Protein AF-A0A7Y1VIG3-F1 (afdb_monomer)

Solvent-accessible surface area (backbone atoms only — not comparable to full-atom values): 10960 Å² total; per-residue (Å²): 144,78,90,82,82,80,81,83,79,80,65,79,77,76,72,56,65,71,63,51,54,57,49,51,56,50,50,55,52,50,51,53,50,50,54,49,59,70,43,40,65,60,49,51,49,51,46,52,69,50,49,47,58,52,48,51,51,57,58,54,56,28,37,32,70,46,99,86,70,50,77,38,87,82,58,75,49,62,63,66,61,58,51,56,70,35,69,68,49,42,50,51,52,50,51,52,52,50,50,52,49,53,32,50,53,52,26,47,68,55,29,50,61,51,51,52,54,44,69,75,43,56,73,70,58,28,53,54,54,52,47,63,58,45,52,69,71,80,47,61,66,68,59,54,52,50,52,50,51,49,38,37,23,73,88,12,67,54,15,52,50,31,39,76,71,71,74,40,83,53,76,42,55,95,39,74,64,42,52,40,53,53,49,32,72,67,45,36,79,78,94

Structure (mmCIF, N/CA/C/O backbone):
data_AF-A0A7Y1VIG3-F1
#
_entry.id   AF-A0A7Y1VIG3-F1
#
loop_
_atom_site.group_PDB
_atom_site.id
_atom_site.type_symbol
_atom_site.label_atom_id
_atom_site.label_alt_id
_atom_site.label_comp_id
_atom_site.label_asym_id
_atom_site.label_entity_id
_atom_site.label_seq_id
_atom_site.pdbx_PDB_ins_code
_atom_site.Cartn_x
_atom_site.Cartn_y
_atom_site.Cartn_z
_atom_site.occupancy
_atom_site.B_iso_or_equiv
_atom_site.auth_seq_id
_atom_site.auth_comp_id
_atom_site.auth_asym_id
_atom_site.auth_atom_id
_atom_site.pdbx_PDB_model_num
ATOM 1 N N . MET A 1 1 ? -43.760 -91.132 -9.142 1.00 52.69 1 MET A N 1
ATOM 2 C CA . MET A 1 1 ? -42.660 -91.105 -10.126 1.00 52.69 1 MET A CA 1
ATOM 3 C C . MET A 1 1 ? -43.084 -90.189 -11.266 1.00 52.69 1 MET A C 1
ATOM 5 O O . MET A 1 1 ? -43.633 -90.667 -12.240 1.00 52.69 1 MET A O 1
ATOM 9 N N . THR A 1 2 ? -42.903 -88.879 -11.095 1.00 43.34 2 THR A N 1
ATOM 10 C CA . THR A 1 2 ? -42.923 -87.887 -12.185 1.00 43.34 2 THR A CA 1
ATOM 11 C C . THR A 1 2 ? -42.410 -86.571 -11.609 1.00 43.34 2 THR A C 1
ATOM 13 O O . THR A 1 2 ? -43.123 -85.831 -10.944 1.00 43.34 2 THR A O 1
ATOM 16 N N . SER A 1 3 ? -41.110 -86.360 -11.797 1.00 46.22 3 SER A N 1
ATOM 17 C CA . SER A 1 3 ? -40.473 -85.042 -11.800 1.00 46.22 3 SER A CA 1
ATOM 18 C C . SER A 1 3 ? -41.122 -84.198 -12.896 1.00 46.22 3 SER A C 1
ATOM 20 O O . SER A 1 3 ? -41.298 -84.746 -13.980 1.00 46.22 3 SER A O 1
ATOM 22 N N . THR A 1 4 ? -41.462 -82.925 -12.655 1.00 53.69 4 THR A N 1
ATOM 23 C CA . THR A 1 4 ? -41.535 -81.879 -13.700 1.00 53.69 4 THR A CA 1
ATOM 24 C C . THR A 1 4 ? -41.571 -80.476 -13.063 1.00 53.69 4 THR A C 1
ATOM 26 O O . THR A 1 4 ? -42.602 -80.027 -12.578 1.00 53.69 4 THR A O 1
ATOM 29 N N . ILE A 1 5 ? -40.389 -79.848 -13.080 1.00 54.06 5 ILE A N 1
ATOM 30 C CA . ILE A 1 5 ? -40.062 -78.442 -13.404 1.00 54.06 5 ILE A CA 1
ATOM 31 C C . ILE A 1 5 ? -40.603 -77.320 -12.489 1.00 54.06 5 ILE A C 1
ATOM 33 O O . ILE A 1 5 ? -41.747 -76.886 -12.578 1.00 54.06 5 ILE A O 1
ATOM 37 N N . ALA A 1 6 ? -39.690 -76.801 -11.657 1.00 53.25 6 ALA A N 1
ATOM 38 C CA . ALA A 1 6 ? -39.748 -75.479 -11.029 1.00 53.25 6 ALA A CA 1
ATOM 39 C C . ALA A 1 6 ? -39.571 -74.368 -12.092 1.00 53.25 6 ALA A C 1
ATOM 41 O O . ALA A 1 6 ? -38.909 -74.618 -13.100 1.00 53.25 6 ALA A O 1
ATOM 42 N N . PRO A 1 7 ? -40.143 -73.166 -11.895 1.00 50.59 7 PRO A N 1
ATOM 43 C CA . PRO A 1 7 ? -40.078 -72.092 -12.880 1.00 50.59 7 PRO A CA 1
ATOM 44 C C . PRO A 1 7 ? -38.635 -71.591 -13.016 1.00 50.59 7 PRO A C 1
ATOM 46 O O . PRO A 1 7 ? -37.947 -71.421 -12.010 1.00 50.59 7 PRO A O 1
ATOM 49 N N . GLU A 1 8 ? -38.182 -71.374 -14.252 1.00 53.06 8 GLU A N 1
ATOM 50 C CA . GLU A 1 8 ? -36.918 -70.694 -14.536 1.00 53.06 8 GLU A CA 1
ATOM 51 C C . GLU A 1 8 ? -36.944 -69.310 -13.884 1.00 53.06 8 GLU A C 1
ATOM 53 O O . GLU A 1 8 ? -37.688 -68.411 -14.281 1.00 53.06 8 GLU A O 1
ATOM 58 N N . ASP A 1 9 ? -36.139 -69.172 -12.836 1.00 46.50 9 ASP A N 1
ATOM 59 C CA . ASP A 1 9 ? -35.735 -67.902 -12.264 1.00 46.50 9 ASP A CA 1
ATOM 60 C C . ASP A 1 9 ? -34.902 -67.168 -13.321 1.00 46.50 9 ASP A C 1
ATOM 62 O O . ASP A 1 9 ? -33.684 -67.321 -13.413 1.00 46.50 9 ASP A O 1
ATOM 66 N N . HIS A 1 10 ? -35.581 -66.389 -14.163 1.00 51.97 10 HIS A N 1
ATOM 67 C CA . HIS A 1 10 ? -34.962 -65.316 -14.932 1.00 51.97 10 HIS A CA 1
ATOM 68 C C . HIS A 1 10 ? -34.563 -64.186 -13.975 1.00 51.97 10 HIS A C 1
ATOM 70 O O . HIS A 1 10 ? -35.085 -63.070 -14.029 1.00 51.97 10 HIS A O 1
ATOM 76 N N . SER A 1 11 ? -33.616 -64.488 -13.092 1.00 52.25 11 SER A N 1
ATOM 77 C CA . SER A 1 11 ? -32.789 -63.489 -12.443 1.00 52.25 11 SER A CA 1
ATOM 78 C C . SER A 1 11 ? -32.071 -62.725 -13.559 1.00 52.25 11 SER A C 1
ATOM 80 O O . SER A 1 11 ? -31.445 -63.362 -14.411 1.00 52.25 11 SER A O 1
ATOM 82 N N . PRO A 1 12 ? -32.204 -61.389 -13.638 1.00 50.25 12 PRO A N 1
ATOM 83 C CA . PRO A 1 12 ? -31.545 -60.608 -14.671 1.00 50.25 12 PRO A CA 1
ATOM 84 C C . PRO A 1 12 ? -30.042 -60.831 -14.526 1.00 50.25 12 PRO A C 1
ATOM 86 O O . PRO A 1 12 ? -29.453 -60.445 -13.522 1.00 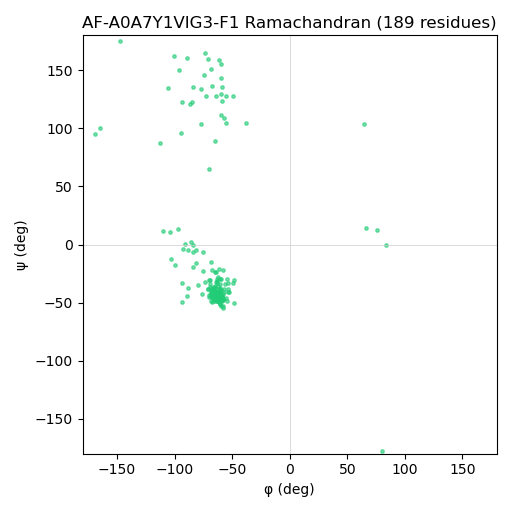50.25 12 PRO A O 1
ATOM 89 N N . GLU A 1 13 ? -29.474 -61.518 -15.515 1.00 56.19 13 GLU A N 1
ATOM 90 C CA . GLU A 1 13 ? -28.056 -61.797 -15.697 1.00 56.19 13 GLU A CA 1
ATOM 91 C C . GLU A 1 13 ? -27.241 -60.564 -15.281 1.00 56.19 13 GLU A C 1
ATOM 93 O O . GLU A 1 13 ? -27.266 -59.532 -15.960 1.00 56.19 13 GLU A O 1
ATOM 98 N N . GLU A 1 14 ? -26.603 -60.639 -14.106 1.00 57.97 14 GLU A N 1
ATOM 99 C CA . GLU A 1 14 ? -25.703 -59.608 -13.598 1.00 57.97 14 GLU A CA 1
ATOM 100 C C . GLU A 1 14 ? -24.633 -59.389 -14.664 1.00 57.97 14 GLU A C 1
ATOM 102 O O . GLU A 1 14 ? -23.752 -60.227 -14.871 1.00 57.97 14 GLU A O 1
ATOM 107 N N . ALA A 1 15 ? -24.755 -58.276 -15.392 1.00 59.25 15 ALA A N 1
ATOM 108 C CA . ALA A 1 15 ? -23.792 -57.888 -16.404 1.00 59.25 15 ALA A CA 1
ATOM 109 C C . ALA A 1 15 ? -22.390 -57.973 -15.782 1.00 59.25 15 ALA A C 1
ATOM 111 O O . ALA A 1 15 ? -22.183 -57.415 -14.701 1.00 59.25 15 ALA A O 1
ATOM 112 N N . PRO A 1 16 ? -21.434 -58.673 -16.418 1.00 62.09 16 PRO A N 1
ATOM 113 C CA . PRO A 1 16 ? -20.165 -58.996 -15.785 1.00 62.09 16 PRO A CA 1
ATOM 114 C C . PRO A 1 16 ? -19.503 -57.709 -15.291 1.00 62.09 16 PRO A C 1
ATOM 116 O O . PRO A 1 16 ? -19.347 -56.769 -16.068 1.00 62.09 16 PRO A O 1
ATOM 119 N N . ALA A 1 17 ? -19.112 -57.668 -14.014 1.00 62.69 17 ALA A N 1
ATOM 120 C CA . ALA A 1 17 ? -18.542 -56.490 -13.346 1.00 62.69 17 ALA A CA 1
ATOM 121 C C . ALA A 1 17 ? -17.409 -55.816 -14.155 1.00 62.69 17 ALA A C 1
ATOM 123 O O . ALA A 1 17 ? -17.278 -54.598 -14.166 1.00 62.69 17 ALA A O 1
ATOM 124 N N . VAL A 1 18 ? -16.666 -56.597 -14.946 1.00 62.25 18 VAL A N 1
ATOM 125 C CA . VAL A 1 18 ? -15.622 -56.130 -15.877 1.00 62.25 18 VAL A CA 1
ATOM 126 C C . VAL A 1 18 ? -16.168 -55.207 -16.985 1.00 62.25 18 VAL A C 1
ATOM 128 O O . VAL A 1 18 ? -15.508 -54.256 -17.405 1.00 62.25 18 VAL A O 1
ATOM 131 N N . ALA A 1 19 ? -17.386 -55.457 -17.473 1.00 65.94 19 ALA A N 1
ATOM 132 C CA . ALA A 1 19 ? -18.063 -54.603 -18.447 1.00 65.94 19 ALA A CA 1
ATOM 133 C C . ALA A 1 19 ? -18.571 -53.298 -17.810 1.00 65.94 19 ALA A C 1
ATOM 135 O O . ALA A 1 19 ? -18.558 -52.257 -18.472 1.00 65.94 19 ALA A O 1
ATOM 136 N N . GLN A 1 20 ? -18.966 -53.338 -16.531 1.00 66.25 20 GLN A N 1
ATOM 137 C CA . GLN A 1 20 ? -19.357 -52.151 -15.763 1.00 66.25 20 GLN A CA 1
ATOM 138 C C . GLN A 1 20 ? -18.139 -51.263 -15.454 1.00 66.25 20 GLN A C 1
ATOM 140 O O . GLN A 1 20 ? -18.182 -50.068 -15.750 1.00 66.25 20 GLN A O 1
ATOM 145 N N . GLU A 1 21 ? -17.013 -51.843 -15.024 1.00 70.12 21 GLU A N 1
ATOM 146 C CA . GLU A 1 21 ? -15.748 -51.124 -14.780 1.00 70.12 21 GLU A CA 1
ATOM 147 C C . GLU A 1 21 ? -15.248 -50.365 -16.026 1.00 70.12 21 GLU A C 1
ATOM 149 O O . GLU A 1 21 ? -14.810 -49.213 -15.947 1.00 70.12 21 GLU A O 1
ATOM 154 N N . GLY A 1 22 ? -15.355 -50.974 -17.213 1.00 72.88 22 GLY A N 1
ATOM 155 C CA . GLY A 1 22 ? -14.964 -50.333 -18.474 1.00 72.88 22 GLY A CA 1
ATOM 156 C C . GLY A 1 22 ? -15.874 -49.172 -18.901 1.00 72.88 22 GLY A C 1
ATOM 157 O O . GLY A 1 22 ? -15.414 -48.221 -19.546 1.00 72.88 22 GLY A O 1
ATOM 158 N N . LEU A 1 23 ? -17.161 -49.230 -18.550 1.00 74.06 23 LEU A N 1
ATOM 159 C CA . LEU A 1 23 ? -18.144 -48.175 -18.823 1.00 74.06 23 LEU A CA 1
ATOM 160 C C . LEU A 1 23 ? -17.974 -46.992 -17.864 1.00 74.06 23 LEU A C 1
ATOM 162 O O . LEU A 1 23 ? -17.966 -45.843 -18.314 1.00 74.06 23 LEU A O 1
ATOM 166 N N . GLU A 1 24 ? -17.750 -47.266 -16.579 1.00 76.50 24 GLU A N 1
ATOM 167 C CA . GLU A 1 24 ? -17.470 -46.255 -15.554 1.00 76.50 24 GLU A CA 1
ATOM 168 C C . GLU A 1 24 ? -16.169 -45.495 -15.844 1.00 76.50 24 GLU A C 1
ATOM 170 O O . GLU A 1 24 ? -16.145 -44.260 -15.818 1.00 76.50 24 GLU A O 1
ATOM 175 N N . ALA A 1 25 ? -15.107 -46.203 -16.247 1.00 75.06 25 ALA A N 1
ATOM 176 C CA . ALA A 1 25 ? -13.846 -45.579 -16.649 1.00 75.06 25 ALA A CA 1
ATOM 177 C C . ALA A 1 25 ? -14.016 -44.634 -17.857 1.00 75.06 25 ALA A C 1
ATOM 179 O O . ALA A 1 25 ? -13.424 -43.551 -17.908 1.00 75.06 25 ALA A O 1
ATOM 180 N N . ARG A 1 26 ? -14.856 -45.002 -18.834 1.00 72.56 26 ARG A N 1
ATOM 181 C CA . ARG A 1 26 ? -15.164 -44.159 -20.003 1.00 72.56 26 ARG A CA 1
ATOM 182 C C . ARG A 1 26 ? -16.028 -42.952 -19.646 1.00 72.56 26 ARG A C 1
ATOM 184 O O . ARG A 1 26 ? -15.779 -41.865 -20.175 1.00 72.56 26 ARG A O 1
ATOM 191 N N . ALA A 1 27 ? -16.995 -43.122 -18.748 1.00 73.31 27 ALA A N 1
ATOM 192 C CA . ALA A 1 27 ? -17.835 -42.037 -18.249 1.00 73.31 27 ALA A CA 1
ATOM 193 C C . ALA A 1 27 ? -17.002 -40.985 -17.495 1.00 73.31 27 ALA A C 1
ATOM 195 O O . ALA A 1 27 ? -17.112 -39.796 -17.801 1.00 73.31 27 ALA A O 1
ATOM 196 N N . ALA A 1 28 ? -16.077 -41.413 -16.629 1.00 74.69 28 ALA A N 1
ATOM 197 C CA . ALA A 1 28 ? -15.171 -40.519 -15.902 1.00 74.69 28 ALA A CA 1
ATOM 198 C C . ALA A 1 28 ? -14.253 -39.706 -16.842 1.00 74.69 28 ALA A C 1
ATOM 200 O O . ALA A 1 28 ? -14.038 -38.503 -16.652 1.00 74.69 28 ALA A O 1
ATOM 201 N N . VAL A 1 29 ? -13.734 -40.330 -17.908 1.00 74.94 29 VAL A N 1
ATOM 202 C CA . VAL A 1 29 ? -12.917 -39.639 -18.925 1.00 74.94 29 VAL A CA 1
ATOM 203 C C . VAL A 1 29 ? -13.752 -38.644 -19.739 1.00 74.94 29 VAL A C 1
ATOM 205 O O . VAL A 1 29 ? -13.281 -37.536 -20.026 1.00 74.94 29 VAL A O 1
ATOM 208 N N . ALA A 1 30 ? -14.985 -39.006 -20.101 1.00 75.62 30 ALA A N 1
ATOM 209 C CA . ALA A 1 30 ? -15.901 -38.137 -20.836 1.00 75.62 30 ALA A CA 1
ATOM 210 C C . ALA A 1 30 ? -16.334 -36.920 -20.002 1.00 75.62 30 ALA A C 1
ATOM 212 O O . ALA A 1 30 ? -16.351 -35.798 -20.513 1.00 75.62 30 ALA A O 1
ATOM 213 N N . GLU A 1 31 ? -16.607 -37.116 -18.713 1.00 78.69 31 GLU A N 1
ATOM 214 C CA . GLU A 1 31 ? -16.966 -36.052 -17.775 1.00 78.69 31 GLU A CA 1
ATOM 215 C C . GLU A 1 31 ? -15.810 -35.064 -17.568 1.00 78.69 31 GLU A C 1
ATOM 217 O O . GLU A 1 31 ? -15.998 -33.850 -17.695 1.00 78.69 31 GLU A O 1
ATOM 222 N N . ARG A 1 32 ? -14.581 -35.567 -17.394 1.00 77.38 32 ARG A N 1
ATOM 223 C CA . ARG A 1 32 ? -13.369 -34.735 -17.311 1.00 77.38 32 ARG A CA 1
ATOM 224 C C . ARG A 1 32 ? -13.125 -33.928 -18.590 1.00 77.38 32 ARG A C 1
ATOM 226 O O . ARG A 1 32 ? -12.780 -32.747 -18.518 1.00 77.38 32 ARG A O 1
ATOM 233 N N . ARG A 1 33 ? -13.327 -34.535 -19.766 1.00 81.25 33 ARG A N 1
ATOM 234 C CA . ARG A 1 33 ? -13.235 -33.839 -21.064 1.00 81.25 33 ARG A CA 1
ATOM 235 C C . ARG A 1 33 ? -14.305 -32.766 -21.209 1.00 81.25 33 ARG A C 1
ATOM 237 O O . ARG A 1 33 ? -13.996 -31.677 -21.681 1.00 81.25 33 ARG A O 1
ATOM 244 N N . ARG A 1 34 ? -15.540 -33.051 -20.800 1.00 81.12 34 ARG A N 1
ATOM 245 C CA . ARG A 1 34 ? -16.657 -32.103 -20.856 1.00 81.12 34 ARG A CA 1
ATOM 246 C C . ARG A 1 34 ? -16.412 -30.907 -19.936 1.00 81.12 34 ARG A C 1
ATOM 248 O O . ARG A 1 34 ? -16.569 -29.780 -20.393 1.00 81.12 34 ARG A O 1
ATOM 255 N N . GLY A 1 35 ? -15.942 -31.133 -18.707 1.00 81.62 35 GLY A N 1
ATOM 256 C CA . GLY A 1 35 ? -15.528 -30.062 -17.792 1.00 81.62 35 GLY A CA 1
ATOM 257 C C . GLY A 1 35 ? -14.400 -29.196 -18.363 1.00 81.62 35 GLY A C 1
ATOM 258 O O . GLY A 1 35 ? -14.483 -27.969 -18.329 1.00 81.62 35 GLY A O 1
ATOM 259 N N . PHE A 1 36 ? -13.386 -29.817 -18.973 1.00 87.19 36 PHE A N 1
ATOM 260 C CA . PHE A 1 36 ? -12.303 -29.088 -19.640 1.00 87.19 36 PHE A CA 1
ATOM 261 C C . PHE A 1 36 ? -12.793 -28.274 -20.848 1.00 87.19 36 PHE A C 1
ATOM 263 O O . PHE A 1 36 ? -12.429 -27.112 -20.983 1.00 87.19 36 PHE A O 1
ATOM 270 N N . LEU A 1 37 ? -13.649 -28.847 -21.701 1.00 90.12 37 LEU A N 1
ATOM 271 C CA . LEU A 1 37 ? -14.215 -28.169 -22.875 1.00 90.12 37 LEU A CA 1
ATOM 272 C C . LEU A 1 37 ? -15.140 -27.003 -22.490 1.00 90.12 37 LEU A C 1
ATOM 274 O O . LEU A 1 37 ? -15.107 -25.966 -23.145 1.00 90.12 37 LEU A O 1
ATOM 278 N N . LEU A 1 38 ? -15.918 -27.143 -21.410 1.00 91.62 38 LEU A N 1
ATOM 279 C CA . LEU A 1 38 ? -16.747 -26.070 -20.844 1.00 91.62 38 LEU A CA 1
ATOM 280 C C . LEU A 1 38 ? -15.895 -24.922 -20.278 1.00 91.62 38 LEU A C 1
ATOM 282 O O . LEU A 1 38 ? -16.264 -23.758 -20.418 1.00 91.62 38 LEU A O 1
ATOM 286 N N . GLY A 1 39 ? -14.748 -25.238 -19.670 1.00 91.12 39 GLY A N 1
ATOM 287 C CA . GLY A 1 39 ? -13.792 -24.247 -19.166 1.00 91.12 39 GLY A CA 1
ATOM 288 C C . GLY A 1 39 ? -12.859 -23.663 -20.232 1.00 91.12 39 GLY A C 1
ATOM 289 O O . GLY A 1 39 ? -12.244 -22.624 -19.997 1.00 91.12 39 GLY A O 1
ATOM 290 N N . LEU A 1 40 ? -12.758 -24.294 -21.405 1.00 93.56 40 LEU A N 1
ATOM 291 C CA . LEU A 1 40 ? -11.840 -23.917 -22.480 1.00 93.56 40 LEU A CA 1
ATOM 292 C C . LEU A 1 40 ? -11.978 -22.457 -22.942 1.00 93.56 40 LEU A C 1
ATOM 294 O O . LEU A 1 40 ? -10.943 -21.802 -23.030 1.00 93.56 40 LEU A O 1
ATOM 298 N N . PRO A 1 41 ? -13.176 -21.885 -23.188 1.00 92.81 41 PRO A N 1
ATOM 299 C CA . PRO A 1 41 ? -13.277 -20.477 -23.581 1.00 92.81 41 PRO A CA 1
ATOM 300 C C . PRO A 1 41 ? -12.771 -19.522 -22.491 1.00 92.81 41 PRO A C 1
ATOM 302 O O . PRO A 1 41 ? -12.084 -18.555 -22.805 1.00 92.81 41 PRO A O 1
ATOM 305 N N . ALA A 1 42 ? -13.040 -19.813 -21.214 1.00 92.31 42 ALA A N 1
ATOM 306 C CA . ALA A 1 42 ? -12.533 -19.015 -20.098 1.00 92.31 42 ALA A CA 1
ATOM 307 C C . ALA A 1 42 ? -11.009 -19.155 -19.943 1.00 92.31 42 ALA A C 1
ATOM 309 O O . ALA A 1 42 ? -10.320 -18.158 -19.744 1.00 92.31 42 ALA A O 1
ATOM 310 N N . MET A 1 43 ? -10.475 -20.371 -20.090 1.00 90.88 43 MET A N 1
ATOM 311 C CA . MET A 1 43 ? -9.034 -20.641 -20.083 1.00 90.88 43 MET A CA 1
ATOM 312 C C . MET A 1 43 ? -8.331 -19.9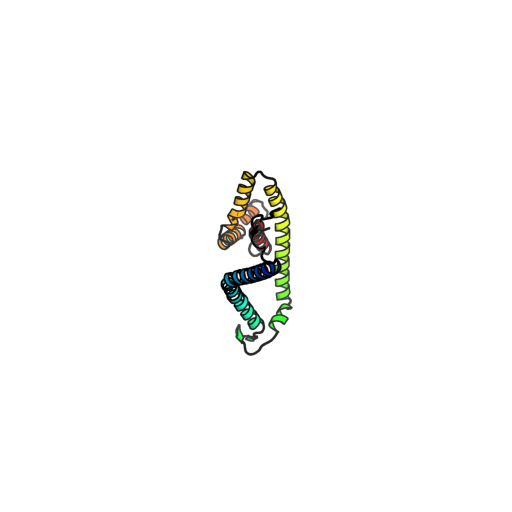04 -21.222 1.00 90.88 43 MET A C 1
ATOM 314 O O . MET A 1 43 ? -7.384 -19.173 -20.970 1.00 90.88 43 MET A O 1
ATOM 318 N N . VAL A 1 44 ? -8.823 -20.032 -22.458 1.00 94.31 44 VAL A N 1
ATOM 319 C CA . VAL A 1 44 ? -8.266 -19.329 -23.622 1.00 94.31 44 VAL A CA 1
ATOM 320 C C . VAL A 1 44 ? -8.324 -17.824 -23.405 1.00 94.31 44 VAL A C 1
ATOM 322 O O . VAL A 1 44 ? -7.328 -17.151 -23.635 1.00 94.31 44 VAL A O 1
ATOM 325 N N . TYR A 1 45 ? -9.444 -17.293 -22.914 1.00 94.25 45 TYR A N 1
ATOM 326 C CA . TYR A 1 45 ? -9.579 -15.868 -22.629 1.00 94.25 45 TYR A CA 1
ATOM 327 C C . TYR A 1 45 ? -8.563 -15.380 -21.585 1.00 94.25 45 TYR A C 1
ATOM 329 O O . TYR A 1 45 ? -7.840 -14.417 -21.841 1.00 94.25 45 TYR A O 1
ATOM 337 N N . LEU A 1 46 ? -8.470 -16.054 -20.432 1.00 92.38 46 LEU A N 1
ATOM 338 C CA . LEU A 1 46 ? -7.540 -15.687 -19.362 1.00 92.38 46 LEU A CA 1
ATOM 339 C C . LEU A 1 46 ? -6.090 -15.854 -19.806 1.00 92.38 46 LEU A C 1
ATOM 341 O O . LEU A 1 46 ? -5.281 -14.964 -19.577 1.00 92.38 46 LEU A O 1
ATOM 345 N N . THR A 1 47 ? -5.754 -16.955 -20.477 1.00 91.44 47 THR A N 1
ATOM 346 C CA . THR A 1 47 ? -4.408 -17.172 -21.003 1.00 91.44 47 THR A CA 1
ATOM 347 C C . THR A 1 47 ? -4.064 -16.110 -22.033 1.00 91.44 47 THR A C 1
ATOM 349 O O . THR A 1 47 ? -3.018 -15.492 -21.920 1.00 91.44 47 THR A O 1
ATOM 352 N N . LEU A 1 48 ? -4.924 -15.838 -23.009 1.00 94.75 48 LEU A N 1
ATOM 353 C CA . LEU A 1 48 ? -4.596 -14.903 -24.079 1.00 94.75 48 LEU A CA 1
ATOM 354 C C . LEU A 1 48 ? -4.495 -13.473 -23.536 1.00 94.75 48 LEU A C 1
ATOM 356 O O . LEU A 1 48 ? -3.478 -12.828 -23.758 1.00 94.75 48 LEU A O 1
ATOM 360 N N . LEU A 1 49 ? -5.464 -12.990 -22.753 1.00 94.69 49 LEU A N 1
ATOM 361 C CA . LEU A 1 49 ? -5.398 -11.623 -22.223 1.00 94.69 49 LEU A CA 1
ATOM 362 C C . LEU A 1 49 ? -4.412 -11.426 -21.074 1.00 94.69 49 LEU A C 1
ATOM 364 O O . LEU A 1 49 ? -3.989 -10.293 -20.866 1.00 94.69 49 LEU A O 1
ATOM 368 N N . PHE A 1 50 ? -4.036 -12.467 -20.335 1.00 93.75 50 PHE A N 1
ATOM 369 C CA . PHE A 1 50 ? -3.042 -12.340 -19.269 1.00 93.75 50 PHE A CA 1
ATOM 370 C C . PHE A 1 50 ? -1.634 -12.660 -19.774 1.00 93.75 50 PHE A C 1
ATOM 372 O O . PHE A 1 50 ? -0.717 -11.873 -19.587 1.00 93.75 50 PHE A O 1
ATOM 379 N N . VAL A 1 51 ? -1.432 -13.776 -20.473 1.00 93.62 51 VAL A N 1
ATOM 380 C CA . VAL A 1 51 ? -0.094 -14.183 -20.933 1.00 93.62 51 VAL A CA 1
ATOM 381 C C . VAL A 1 51 ? 0.423 -13.258 -22.027 1.00 93.62 51 VAL A C 1
ATOM 383 O O . VAL A 1 51 ? 1.608 -12.943 -22.012 1.00 93.62 51 VAL A O 1
ATOM 386 N N . LEU A 1 52 ? -0.427 -12.764 -22.934 1.00 92.94 52 LEU A N 1
ATOM 387 C CA . LEU A 1 52 ? 0.022 -11.875 -24.009 1.00 92.94 52 LEU A CA 1
ATOM 388 C C . LEU A 1 52 ? 0.684 -10.580 -23.495 1.00 92.94 52 LEU A C 1
ATOM 390 O O . LEU A 1 52 ? 1.819 -10.327 -23.899 1.00 92.94 52 LEU A O 1
ATOM 394 N N . PRO A 1 53 ? 0.078 -9.762 -22.607 1.00 94.31 53 PRO A N 1
ATOM 395 C CA . PRO A 1 53 ? 0.746 -8.564 -22.099 1.00 94.31 53 PRO A CA 1
ATOM 396 C C . PRO A 1 53 ? 1.991 -8.892 -21.272 1.00 94.31 53 PRO A C 1
ATOM 398 O O . PRO A 1 53 ? 2.983 -8.177 -21.384 1.00 94.31 53 PRO A O 1
ATOM 401 N N . PHE A 1 54 ? 1.997 -9.984 -20.499 1.00 93.94 54 PHE A N 1
ATOM 402 C CA . PHE A 1 54 ? 3.201 -10.416 -19.778 1.00 93.94 54 PHE A CA 1
ATOM 403 C C . PHE A 1 54 ? 4.328 -10.824 -20.731 1.00 93.94 54 PHE A C 1
ATOM 405 O O . PHE A 1 54 ? 5.483 -10.471 -20.502 1.00 93.94 54 PHE A O 1
ATOM 412 N N . PHE A 1 55 ? 3.999 -11.511 -21.825 1.00 93.06 55 PHE A N 1
ATOM 413 C CA . PHE A 1 55 ? 4.954 -11.862 -22.868 1.00 93.06 55 PHE A CA 1
ATOM 414 C C . PHE A 1 55 ? 5.500 -10.613 -23.567 1.00 93.06 55 PHE A C 1
ATOM 416 O O . PHE A 1 55 ? 6.710 -10.500 -23.749 1.00 93.06 55 PHE A O 1
ATOM 423 N N . ILE A 1 56 ? 4.636 -9.640 -23.883 1.00 91.31 56 ILE A N 1
ATOM 424 C CA . ILE A 1 56 ? 5.047 -8.343 -24.439 1.00 91.31 56 ILE A CA 1
ATOM 425 C C . ILE A 1 56 ? 6.012 -7.637 -23.480 1.00 91.31 56 ILE A C 1
ATOM 427 O O . ILE A 1 56 ? 7.080 -7.209 -23.908 1.00 91.31 56 ILE A O 1
ATOM 431 N N . VAL A 1 57 ? 5.694 -7.554 -22.185 1.00 91.81 57 VAL A N 1
ATOM 432 C CA . VAL A 1 57 ? 6.594 -6.961 -21.179 1.00 91.81 57 VAL A CA 1
ATOM 433 C C . VAL A 1 57 ? 7.917 -7.727 -21.100 1.00 91.81 57 VAL A C 1
ATOM 435 O O . VAL A 1 57 ? 8.972 -7.100 -21.039 1.00 91.81 57 VAL A O 1
ATOM 438 N N . GLY A 1 58 ? 7.879 -9.060 -21.162 1.00 90.94 58 GLY A N 1
ATOM 439 C CA . GLY A 1 58 ? 9.071 -9.909 -21.189 1.00 90.94 58 GLY A CA 1
ATOM 440 C C . GLY A 1 58 ? 9.976 -9.603 -22.381 1.00 90.94 58 GLY A C 1
ATOM 441 O O . GLY A 1 58 ? 11.167 -9.373 -22.197 1.00 90.94 58 GLY A O 1
ATOM 442 N N . VAL A 1 59 ? 9.406 -9.505 -23.584 1.00 89.62 59 VAL A N 1
ATOM 443 C CA . VAL A 1 59 ? 10.117 -9.093 -24.804 1.00 89.62 59 VAL A CA 1
ATOM 444 C C . VAL A 1 59 ? 10.705 -7.685 -24.655 1.00 89.62 59 VAL A C 1
ATOM 446 O O . VAL A 1 59 ? 11.888 -7.474 -24.914 1.00 89.62 59 VAL A O 1
ATOM 449 N N . TYR A 1 60 ? 9.909 -6.726 -24.182 1.00 88.25 60 TYR A N 1
ATOM 450 C CA . TYR A 1 60 ? 10.342 -5.337 -24.004 1.00 88.25 60 TYR A CA 1
ATOM 451 C C . TYR A 1 60 ? 11.395 -5.156 -22.904 1.00 88.25 60 TYR A C 1
ATOM 453 O O . TYR A 1 60 ? 12.139 -4.179 -22.941 1.00 88.25 60 TYR A O 1
ATOM 461 N N . SER A 1 61 ? 11.498 -6.081 -21.948 1.00 89.31 61 SER A N 1
ATOM 462 C CA . SER A 1 61 ? 12.517 -6.040 -20.892 1.00 89.31 61 SER A CA 1
ATOM 463 C C . SER A 1 61 ? 13.944 -6.125 -21.449 1.00 89.31 61 SER A C 1
ATOM 465 O O . SER A 1 61 ? 14.870 -5.569 -20.857 1.00 89.31 61 SER A O 1
ATOM 467 N N . PHE A 1 62 ? 14.109 -6.774 -22.604 1.00 88.12 62 PHE A N 1
ATOM 468 C CA . PHE A 1 62 ? 15.381 -6.880 -23.324 1.00 88.12 62 PHE A CA 1
ATOM 469 C C . PHE A 1 62 ? 15.578 -5.786 -24.385 1.00 88.12 62 PHE A C 1
ATOM 471 O O . PHE A 1 62 ? 16.626 -5.735 -25.028 1.00 88.12 62 PHE A O 1
ATOM 478 N N . ALA A 1 63 ? 14.575 -4.931 -24.605 1.00 85.31 63 ALA A N 1
ATOM 479 C CA . ALA A 1 63 ? 14.645 -3.875 -25.602 1.00 85.31 63 ALA A CA 1
ATOM 480 C C . ALA A 1 63 ? 15.545 -2.724 -25.133 1.00 85.31 63 ALA A C 1
ATOM 482 O O . ALA A 1 63 ? 15.574 -2.349 -23.957 1.00 85.31 63 ALA A O 1
ATOM 483 N N . THR A 1 64 ? 16.243 -2.105 -26.080 1.00 78.50 64 THR A N 1
ATOM 484 C CA . THR A 1 64 ? 17.129 -0.971 -25.824 1.00 78.50 64 THR A CA 1
ATOM 485 C C . THR A 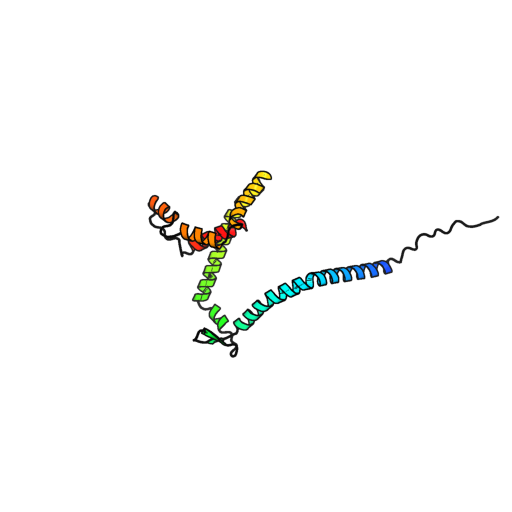1 64 ? 16.354 0.339 -25.801 1.00 78.50 64 THR A C 1
ATOM 487 O O . THR A 1 64 ? 15.533 0.631 -26.672 1.00 78.50 64 THR A O 1
ATOM 490 N N . ARG A 1 65 ? 16.646 1.187 -24.811 1.00 74.62 65 ARG A N 1
ATOM 491 C CA . ARG A 1 65 ? 16.159 2.573 -24.778 1.00 74.62 65 ARG A CA 1
ATOM 492 C C . ARG A 1 65 ? 17.200 3.502 -25.392 1.00 74.62 65 ARG A C 1
ATOM 494 O O . ARG A 1 65 ? 18.322 3.567 -24.895 1.00 74.62 65 ARG A O 1
ATOM 501 N N . SER A 1 66 ? 16.827 4.249 -26.431 1.00 68.62 66 SER A N 1
ATOM 502 C CA . SER A 1 66 ? 17.682 5.313 -26.969 1.00 68.62 66 SER A CA 1
ATOM 503 C C . SER A 1 66 ? 17.753 6.503 -26.004 1.00 68.62 66 SER A C 1
ATOM 505 O O . SER A 1 66 ? 16.854 6.717 -25.188 1.00 68.62 66 SER A O 1
ATOM 507 N N . ALA A 1 67 ? 18.787 7.337 -26.151 1.00 64.38 67 ALA A N 1
ATOM 508 C CA . ALA A 1 67 ? 18.950 8.582 -25.391 1.00 64.38 67 ALA A CA 1
ATOM 509 C C . ALA A 1 67 ? 17.773 9.573 -25.551 1.00 64.38 67 ALA A C 1
ATOM 511 O O . ALA A 1 67 ? 17.538 10.402 -24.681 1.00 64.38 67 ALA A O 1
ATOM 512 N N . THR A 1 68 ? 16.999 9.459 -26.635 1.00 65.94 68 THR A N 1
ATOM 513 C CA . THR A 1 68 ? 15.773 10.230 -26.911 1.00 65.94 68 THR A CA 1
ATOM 514 C C . THR A 1 68 ? 14.504 9.631 -26.290 1.00 65.94 68 THR A C 1
ATOM 516 O O . THR A 1 68 ? 13.414 10.156 -26.496 1.00 65.94 68 THR A O 1
ATOM 519 N N . GLY A 1 69 ? 14.612 8.529 -25.541 1.00 66.00 69 GLY A N 1
ATOM 520 C CA . GLY A 1 69 ? 13.484 7.868 -24.877 1.00 66.00 69 GLY A CA 1
ATOM 521 C C . GLY A 1 69 ? 12.692 6.899 -25.761 1.00 66.00 69 GLY A C 1
ATOM 522 O O . GLY A 1 69 ? 11.755 6.271 -25.268 1.00 66.00 69 GLY A O 1
ATOM 523 N N . SER A 1 70 ? 13.074 6.731 -27.034 1.00 70.69 70 SER A N 1
ATOM 524 C CA . SER A 1 70 ? 12.449 5.755 -27.936 1.00 70.69 70 SER A CA 1
ATOM 525 C C . SER A 1 70 ? 12.940 4.336 -27.633 1.00 70.69 70 SER A C 1
ATOM 527 O O . SER A 1 70 ? 14.141 4.114 -27.465 1.00 70.69 70 SER A O 1
ATOM 529 N N . THR A 1 71 ? 12.020 3.374 -27.558 1.00 73.69 71 THR A N 1
ATOM 530 C CA . THR A 1 71 ? 12.353 1.952 -27.399 1.00 73.69 71 THR A CA 1
ATOM 531 C C . THR A 1 71 ? 12.639 1.343 -28.769 1.00 73.69 71 THR A C 1
ATOM 533 O O . THR A 1 71 ? 11.781 1.393 -29.651 1.00 73.69 71 THR A O 1
ATOM 536 N N . ARG A 1 72 ? 13.829 0.767 -28.955 1.00 76.38 72 ARG A N 1
ATOM 537 C CA . ARG A 1 72 ? 14.220 0.040 -30.170 1.00 76.38 72 ARG A CA 1
ATOM 538 C C . ARG A 1 72 ? 14.227 -1.462 -29.884 1.00 76.38 72 ARG A C 1
ATOM 540 O O . ARG A 1 72 ? 14.752 -1.896 -28.865 1.00 76.38 72 ARG A O 1
ATOM 547 N N . LEU A 1 73 ? 13.647 -2.249 -30.793 1.00 76.69 73 LEU A N 1
ATOM 548 C CA . LEU A 1 73 ? 13.618 -3.719 -30.719 1.00 76.69 73 LEU A CA 1
ATOM 549 C C . LEU A 1 73 ? 14.725 -4.391 -31.564 1.00 76.69 73 LEU A C 1
ATOM 551 O O . LEU A 1 73 ? 14.647 -5.588 -31.826 1.00 76.69 73 LEU A O 1
ATOM 555 N N . SER A 1 74 ? 15.729 -3.639 -32.034 1.00 70.38 74 SER A N 1
ATOM 556 C CA . SER A 1 74 ? 16.820 -4.188 -32.858 1.00 70.38 74 SER A CA 1
ATOM 557 C C . SER A 1 74 ? 17.995 -4.708 -32.030 1.00 70.38 74 SER A C 1
ATOM 559 O O . SER A 1 74 ? 18.559 -5.743 -32.370 1.00 70.38 74 SER A O 1
ATOM 561 N N . ASP A 1 75 ? 18.332 -4.031 -30.929 1.00 78.62 75 ASP A N 1
ATOM 562 C CA . ASP A 1 75 ? 19.565 -4.285 -30.180 1.00 78.62 75 ASP A CA 1
ATOM 563 C C . ASP A 1 75 ? 19.197 -4.867 -28.810 1.00 78.62 75 ASP A C 1
ATOM 565 O O . ASP A 1 75 ? 18.979 -4.132 -27.847 1.00 78.62 75 ASP A O 1
ATOM 569 N N . TRP A 1 76 ? 19.043 -6.189 -28.741 1.00 82.75 76 TRP A N 1
ATOM 570 C CA . TRP A 1 76 ? 18.638 -6.898 -27.524 1.00 82.75 76 TRP A CA 1
ATOM 571 C C . TRP A 1 76 ? 19.783 -6.911 -26.512 1.00 82.75 76 TRP A C 1
ATOM 573 O O . TRP A 1 76 ? 20.897 -7.319 -26.848 1.00 82.75 76 TRP A O 1
ATOM 583 N N . ASN A 1 77 ? 19.529 -6.483 -25.275 1.00 86.25 77 ASN A N 1
ATOM 584 C CA . ASN A 1 77 ? 20.550 -6.476 -24.229 1.00 86.25 77 ASN A CA 1
ATOM 585 C C . ASN A 1 77 ? 19.984 -6.719 -22.822 1.00 86.25 77 ASN A C 1
ATOM 587 O O . ASN A 1 77 ? 18.775 -6.824 -22.623 1.00 86.25 77 ASN A O 1
ATOM 591 N N . ILE A 1 78 ? 20.887 -6.831 -21.843 1.00 86.94 78 ILE A N 1
ATOM 592 C CA . ILE A 1 78 ? 20.553 -7.050 -20.428 1.00 86.94 78 ILE A CA 1
ATOM 593 C C . ILE A 1 78 ? 20.836 -5.825 -19.547 1.00 86.94 78 ILE A C 1
ATOM 595 O O . ILE A 1 78 ? 20.775 -5.916 -18.320 1.00 86.94 78 ILE A O 1
ATOM 599 N N . ASP A 1 79 ? 21.113 -4.665 -20.142 1.00 86.50 7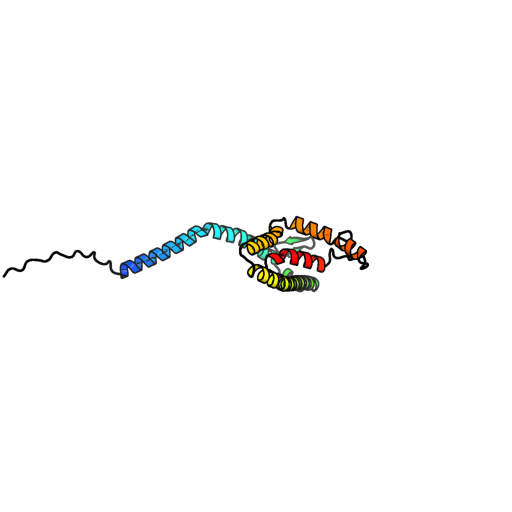9 ASP A N 1
ATOM 600 C CA . ASP A 1 79 ? 21.501 -3.454 -19.408 1.00 86.50 79 ASP A CA 1
ATOM 601 C C . ASP A 1 79 ? 20.380 -2.976 -18.478 1.00 86.50 79 ASP A C 1
ATOM 603 O O . ASP A 1 79 ? 20.635 -2.449 -17.394 1.00 86.50 79 ASP A O 1
ATOM 607 N N . SER A 1 80 ? 19.122 -3.204 -18.869 1.00 85.88 80 SER A N 1
ATOM 608 C CA . SER A 1 80 ? 17.942 -2.966 -18.029 1.00 85.88 80 SER A CA 1
ATOM 609 C C . SER A 1 80 ? 18.007 -3.716 -16.693 1.00 85.88 80 SER A C 1
ATOM 611 O O . SER A 1 80 ? 17.558 -3.185 -15.680 1.00 85.88 80 SER A O 1
ATOM 613 N N . TYR A 1 81 ? 18.601 -4.912 -16.665 1.00 89.38 81 TYR A N 1
ATOM 614 C CA . TYR A 1 81 ? 18.766 -5.699 -15.443 1.00 89.38 81 TYR A CA 1
ATOM 615 C C . TYR A 1 81 ? 19.947 -5.219 -14.604 1.00 89.38 81 TYR A C 1
ATOM 617 O O . TYR A 1 81 ? 19.851 -5.205 -13.381 1.00 89.38 81 TYR A O 1
ATOM 625 N N . VAL A 1 82 ? 21.034 -4.756 -15.230 1.00 89.25 82 VAL A N 1
ATOM 626 C CA . VAL A 1 82 ? 22.166 -4.157 -14.498 1.00 89.25 82 VAL A CA 1
ATOM 627 C C . VAL A 1 82 ? 21.708 -2.916 -13.725 1.00 89.25 82 VAL A C 1
ATOM 629 O O . VAL A 1 82 ? 22.091 -2.727 -12.573 1.00 89.25 82 VAL A O 1
ATOM 632 N N . LYS A 1 83 ? 20.796 -2.122 -14.304 1.00 87.25 83 LYS A N 1
ATOM 633 C CA . LYS A 1 83 ? 20.180 -0.961 -13.633 1.00 87.25 83 LYS A CA 1
ATOM 634 C C . LYS A 1 83 ? 19.390 -1.316 -12.372 1.00 87.25 83 LYS A C 1
ATOM 636 O O . LYS A 1 83 ? 19.194 -0.441 -11.537 1.00 87.25 83 LYS A O 1
ATOM 641 N N . LEU A 1 84 ? 18.953 -2.566 -12.196 1.0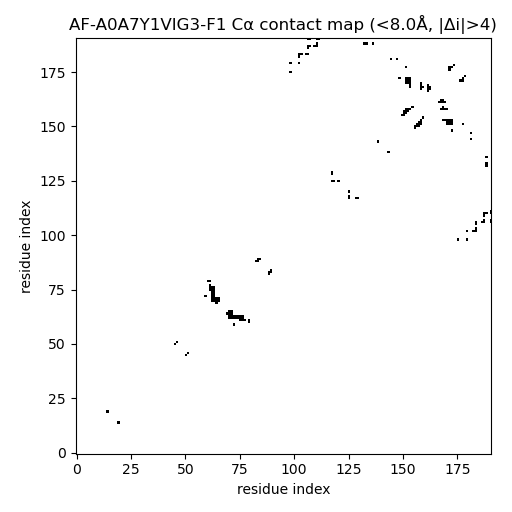0 89.00 84 LEU A N 1
ATOM 642 C CA . LEU A 1 84 ? 18.286 -2.987 -10.957 1.00 89.00 84 LEU A CA 1
ATOM 643 C C . LEU A 1 84 ? 19.224 -2.933 -9.745 1.00 89.00 84 LEU A C 1
ATOM 645 O O . LEU A 1 84 ? 18.747 -2.800 -8.622 1.00 89.00 84 LEU A O 1
ATOM 649 N N . PHE A 1 85 ? 20.536 -3.005 -9.977 1.00 93.31 85 PHE A N 1
ATOM 650 C CA . PHE A 1 85 ? 21.567 -2.905 -8.945 1.00 93.31 85 PHE A CA 1
ATOM 651 C C . PHE A 1 85 ? 22.063 -1.470 -8.722 1.00 93.31 85 PHE A C 1
ATOM 653 O O . PHE A 1 85 ? 22.930 -1.254 -7.877 1.00 93.31 85 PHE A O 1
ATOM 660 N N . ASP A 1 86 ? 21.523 -0.484 -9.447 1.00 94.88 86 ASP A N 1
ATOM 661 C CA . ASP A 1 86 ? 21.795 0.926 -9.177 1.00 94.88 86 ASP A CA 1
ATOM 662 C C . ASP A 1 86 ? 21.353 1.262 -7.736 1.00 94.88 86 ASP A C 1
ATOM 664 O O . ASP A 1 86 ? 20.209 0.955 -7.370 1.00 94.88 86 ASP A O 1
ATOM 668 N N . PRO A 1 87 ? 22.209 1.898 -6.909 1.00 94.56 87 PRO A N 1
ATOM 669 C CA . PRO A 1 87 ? 21.867 2.287 -5.542 1.00 94.56 87 PRO A CA 1
ATOM 670 C C . PRO A 1 87 ? 20.538 3.042 -5.419 1.00 94.56 87 PRO A C 1
ATOM 672 O O . PRO A 1 87 ? 19.827 2.876 -4.424 1.00 94.56 87 PRO A O 1
ATOM 675 N N . LEU A 1 88 ? 20.166 3.835 -6.429 1.00 94.69 88 LEU A N 1
ATOM 676 C CA . LEU A 1 88 ? 18.886 4.537 -6.464 1.00 94.69 88 LEU A CA 1
ATOM 677 C C . LEU A 1 88 ? 17.713 3.554 -6.566 1.00 94.69 88 LEU A C 1
ATOM 679 O O . LEU A 1 88 ? 16.756 3.658 -5.796 1.00 94.69 88 LEU A O 1
ATOM 683 N N . VAL A 1 89 ? 17.779 2.592 -7.490 1.00 94.25 89 VAL A N 1
ATOM 684 C CA . VAL A 1 89 ? 16.711 1.601 -7.703 1.00 94.25 89 VAL A CA 1
ATOM 685 C C . VAL A 1 89 ? 16.598 0.679 -6.495 1.00 94.25 89 VAL A C 1
ATOM 687 O O . VAL A 1 89 ? 15.497 0.487 -5.976 1.00 94.25 89 VAL A O 1
ATOM 690 N N . VAL A 1 90 ? 17.729 0.189 -5.984 1.00 95.69 90 VAL A N 1
ATOM 691 C CA . VAL A 1 90 ? 17.780 -0.626 -4.761 1.00 95.69 90 VAL A CA 1
ATOM 692 C C . VAL A 1 90 ? 17.187 0.139 -3.575 1.00 95.69 90 VAL A C 1
ATOM 694 O O . VAL A 1 90 ? 16.384 -0.418 -2.827 1.00 95.69 90 VAL A O 1
ATOM 697 N N . GLY A 1 91 ? 17.504 1.429 -3.431 1.00 95.94 91 GLY A N 1
ATOM 698 C CA . GLY A 1 91 ? 16.940 2.283 -2.384 1.00 95.94 91 GLY A CA 1
ATOM 699 C C . GLY A 1 91 ? 15.417 2.425 -2.475 1.00 95.94 91 GLY A C 1
ATOM 700 O O . GLY A 1 91 ? 14.727 2.356 -1.454 1.00 95.94 91 GLY A O 1
ATOM 701 N N . ILE A 1 92 ? 14.869 2.567 -3.686 1.00 94.38 92 ILE A N 1
ATOM 702 C CA . ILE A 1 92 ? 13.415 2.610 -3.911 1.00 94.38 92 ILE A CA 1
ATOM 703 C C . ILE A 1 92 ? 12.774 1.264 -3.562 1.00 94.38 92 ILE A C 1
ATOM 705 O O . ILE A 1 92 ? 11.768 1.239 -2.850 1.00 94.38 92 ILE A O 1
ATOM 709 N N . VAL A 1 93 ? 13.353 0.152 -4.024 1.00 95.50 93 VAL A N 1
ATOM 710 C CA . VAL A 1 93 ? 12.853 -1.203 -3.739 1.00 95.50 93 VAL A CA 1
ATOM 711 C C . VAL A 1 93 ? 12.849 -1.464 -2.237 1.00 95.50 93 VAL A C 1
ATOM 713 O O . VAL A 1 93 ? 11.825 -1.878 -1.692 1.00 95.50 93 VAL A O 1
ATOM 716 N N . TRP A 1 94 ? 13.949 -1.151 -1.551 1.00 95.94 94 TRP A N 1
ATOM 717 C CA . TRP A 1 94 ? 14.056 -1.310 -0.104 1.00 95.94 94 TRP A CA 1
ATOM 718 C C . TRP A 1 94 ? 13.028 -0.461 0.643 1.00 95.94 94 TRP A C 1
ATOM 720 O O . TRP A 1 94 ? 12.339 -0.964 1.528 1.00 95.94 94 TRP A O 1
ATOM 730 N N . ARG A 1 95 ? 12.860 0.812 0.265 1.00 94.00 95 ARG A N 1
ATOM 731 C CA . ARG A 1 95 ? 11.851 1.689 0.873 1.00 94.00 95 ARG A CA 1
ATOM 732 C C . ARG A 1 95 ? 10.433 1.152 0.676 1.00 94.00 95 ARG A C 1
ATOM 734 O O . ARG A 1 95 ? 9.654 1.168 1.627 1.00 94.00 95 ARG A O 1
ATOM 741 N N . SER A 1 96 ? 10.095 0.675 -0.520 1.00 94.44 96 SER A N 1
ATOM 742 C CA . SER A 1 96 ? 8.791 0.060 -0.791 1.00 94.44 96 SER A CA 1
ATOM 743 C C . SER A 1 96 ? 8.577 -1.197 0.047 1.00 94.44 96 SER A C 1
ATOM 745 O O . SER A 1 96 ? 7.532 -1.335 0.681 1.00 94.44 96 SER A O 1
ATOM 747 N N . PHE A 1 97 ? 9.579 -2.078 0.108 1.00 96.31 97 PHE A N 1
ATOM 748 C CA . PHE A 1 97 ? 9.526 -3.299 0.911 1.00 96.31 97 PHE A CA 1
ATOM 749 C C . PHE A 1 97 ? 9.376 -2.994 2.406 1.00 96.31 97 PHE A C 1
ATOM 751 O O . PHE A 1 97 ? 8.546 -3.603 3.082 1.00 96.31 97 PHE A O 1
ATOM 758 N N . TRP A 1 98 ? 10.124 -2.012 2.914 1.00 96.12 98 TRP A N 1
ATOM 759 C CA . TRP A 1 98 ? 10.045 -1.558 4.300 1.00 96.12 98 TRP A CA 1
ATOM 760 C C . TRP A 1 98 ? 8.657 -1.011 4.642 1.00 96.12 98 TRP A C 1
ATOM 762 O O . TRP A 1 98 ? 8.053 -1.438 5.624 1.00 96.12 98 TRP A O 1
ATOM 772 N N . ILE A 1 99 ? 8.114 -0.112 3.811 1.00 94.94 99 ILE A N 1
ATOM 773 C CA . ILE A 1 99 ? 6.777 0.464 4.020 1.00 94.94 99 ILE A CA 1
ATOM 774 C C . ILE A 1 99 ? 5.698 -0.626 3.952 1.00 94.94 99 ILE A C 1
ATOM 776 O O . ILE A 1 99 ? 4.796 -0.635 4.791 1.00 94.94 99 ILE A O 1
ATOM 780 N N . ALA A 1 100 ? 5.788 -1.555 2.996 1.00 95.06 100 ALA A N 1
ATOM 781 C CA . ALA A 1 100 ? 4.838 -2.658 2.860 1.00 95.06 100 ALA A CA 1
ATOM 782 C C . ALA A 1 100 ? 4.890 -3.614 4.063 1.00 95.06 100 ALA A C 1
ATOM 784 O O . ALA A 1 100 ? 3.845 -3.972 4.608 1.00 95.06 100 ALA A O 1
ATOM 785 N N . SER A 1 101 ? 6.092 -3.973 4.519 1.00 95.94 101 SER A N 1
ATOM 786 C CA . SER A 1 101 ? 6.292 -4.844 5.683 1.00 95.94 101 SER A CA 1
ATOM 787 C C . SER A 1 101 ? 5.772 -4.190 6.959 1.00 95.94 101 SER A C 1
ATOM 789 O O . SER A 1 101 ? 4.981 -4.792 7.682 1.00 95.94 101 SER A O 1
ATOM 791 N N . LEU A 1 102 ? 6.140 -2.926 7.197 1.00 96.12 102 LEU A N 1
ATOM 792 C CA . LEU A 1 102 ? 5.662 -2.151 8.340 1.00 96.12 102 LEU A CA 1
ATOM 793 C C . LEU A 1 102 ? 4.133 -2.044 8.337 1.00 96.12 102 LEU A C 1
ATOM 795 O O . LEU A 1 102 ? 3.494 -2.298 9.354 1.00 96.12 102 LEU A O 1
ATOM 799 N N . THR A 1 103 ? 3.546 -1.718 7.184 1.00 95.62 103 THR A N 1
ATOM 800 C CA . THR A 1 103 ? 2.088 -1.630 7.037 1.00 95.62 103 THR A CA 1
ATOM 801 C C . THR A 1 103 ? 1.423 -2.971 7.326 1.00 95.62 103 THR A C 1
ATOM 803 O O . THR A 1 103 ? 0.449 -3.012 8.067 1.00 95.62 103 THR A O 1
ATOM 806 N N . THR A 1 104 ? 1.966 -4.071 6.803 1.00 95.88 104 THR A N 1
ATOM 807 C CA . THR A 1 104 ? 1.420 -5.419 7.015 1.00 95.88 104 THR A CA 1
ATOM 808 C C . THR A 1 104 ? 1.434 -5.799 8.492 1.00 95.88 104 THR A C 1
ATOM 810 O O . THR A 1 104 ? 0.421 -6.260 9.011 1.00 95.88 104 THR A O 1
ATOM 813 N N . VAL A 1 105 ? 2.546 -5.552 9.189 1.00 97.00 105 VAL A N 1
ATOM 814 C CA . VAL A 1 105 ? 2.660 -5.827 10.628 1.00 97.00 105 VAL A CA 1
ATOM 815 C C . VAL A 1 105 ? 1.659 -4.990 11.423 1.00 97.00 105 VAL A C 1
ATOM 817 O O . VAL A 1 105 ? 0.955 -5.536 12.267 1.00 97.00 105 VAL A O 1
ATOM 820 N N . ILE A 1 106 ? 1.547 -3.689 11.137 1.00 96.31 106 ILE A N 1
ATOM 821 C CA . ILE A 1 106 ? 0.586 -2.814 11.825 1.00 96.31 106 ILE A CA 1
ATOM 822 C C . ILE A 1 106 ? -0.849 -3.276 11.560 1.00 96.31 106 ILE A C 1
ATOM 824 O O . ILE A 1 106 ? -1.632 -3.396 12.501 1.00 96.31 106 ILE A O 1
ATOM 828 N N . CYS A 1 107 ? -1.191 -3.574 10.305 1.00 95.62 107 CYS A N 1
ATOM 829 C CA . CYS A 1 107 ? -2.512 -4.085 9.957 1.00 95.62 107 CYS A CA 1
ATOM 830 C C . CYS A 1 107 ? -2.808 -5.388 10.692 1.00 95.62 107 CYS A C 1
ATOM 832 O O . CYS A 1 107 ? -3.876 -5.492 11.272 1.00 95.62 107 CYS A O 1
ATOM 834 N N . LEU A 1 108 ? -1.877 -6.341 10.741 1.00 95.94 108 LEU A N 1
ATOM 835 C CA . LEU A 1 108 ? -2.071 -7.606 11.451 1.00 95.94 108 LEU A CA 1
ATOM 836 C C . LEU A 1 108 ? -2.293 -7.377 12.951 1.00 95.94 108 LEU A C 1
ATOM 838 O O . LEU A 1 108 ? -3.243 -7.907 13.523 1.00 95.94 108 LEU A O 1
ATOM 842 N N . VAL A 1 109 ? -1.460 -6.545 13.581 1.00 96.94 109 VAL A N 1
ATOM 843 C CA . VAL A 1 109 ? -1.551 -6.236 15.018 1.00 96.94 109 VAL A CA 1
ATOM 844 C C . VAL A 1 109 ? -2.869 -5.544 15.375 1.00 96.94 109 VAL A C 1
ATOM 846 O O . VAL A 1 109 ? -3.384 -5.766 16.467 1.00 96.94 109 VAL A O 1
ATOM 849 N N . VAL A 1 110 ? -3.431 -4.728 14.481 1.00 95.19 110 VAL A N 1
ATOM 850 C CA . VAL A 1 110 ? -4.691 -4.004 14.722 1.00 95.19 110 VAL A CA 1
ATOM 851 C C . VAL A 1 110 ? -5.917 -4.822 14.303 1.00 95.19 110 VAL A C 1
ATOM 853 O O . VAL A 1 110 ? -6.904 -4.878 15.037 1.00 95.19 110 VAL A O 1
ATOM 856 N N . ALA A 1 111 ? -5.871 -5.470 13.140 1.00 94.00 111 ALA A N 1
ATOM 857 C CA . ALA A 1 111 ? -6.987 -6.220 12.577 1.00 94.00 111 ALA A CA 1
ATOM 858 C C . ALA A 1 111 ? -7.251 -7.507 13.359 1.00 94.00 111 ALA A C 1
ATOM 860 O O . ALA A 1 111 ? -8.408 -7.816 13.625 1.00 94.00 111 ALA A O 1
ATOM 861 N N . TYR A 1 112 ? -6.214 -8.213 13.823 1.00 95.12 112 TYR A N 1
ATOM 862 C CA . TYR A 1 112 ? -6.381 -9.456 14.579 1.00 95.12 112 TYR A CA 1
ATOM 863 C C . TYR A 1 112 ? -7.222 -9.301 15.864 1.00 95.12 112 TYR A C 1
ATOM 865 O O . TYR A 1 112 ? -8.232 -10.000 15.996 1.00 95.12 112 TYR A O 1
ATOM 873 N N . PRO A 1 113 ? -6.901 -8.393 16.812 1.00 95.06 113 PRO A N 1
ATOM 874 C CA . PRO A 1 113 ? -7.720 -8.216 18.012 1.00 95.06 113 PRO A CA 1
ATOM 875 C C . PRO A 1 113 ? -9.126 -7.709 17.678 1.00 95.06 113 PRO A C 1
ATOM 877 O O . PRO A 1 113 ? -10.092 -8.075 18.349 1.00 95.06 113 PRO A O 1
ATOM 880 N N . PHE A 1 114 ? -9.264 -6.903 16.627 1.00 92.69 114 PHE A N 1
ATOM 881 C CA . PHE A 1 114 ? -10.550 -6.388 16.182 1.00 92.69 114 PHE A CA 1
ATOM 882 C C . PHE A 1 114 ? -11.439 -7.486 15.564 1.00 92.69 114 PHE A C 1
ATOM 884 O O . PHE A 1 114 ? -12.615 -7.604 15.915 1.00 92.69 114 PHE A O 1
ATOM 891 N N . ALA A 1 115 ? -10.878 -8.355 14.723 1.00 93.75 115 ALA A N 1
ATOM 892 C CA . ALA A 1 115 ? -11.558 -9.516 14.159 1.00 93.75 115 ALA A CA 1
ATOM 893 C C . ALA A 1 115 ? -11.927 -10.530 15.250 1.00 93.75 115 ALA A C 1
ATOM 895 O O . ALA A 1 115 ? -13.056 -11.026 15.275 1.00 93.75 115 ALA A O 1
ATOM 896 N N . TYR A 1 116 ? -11.022 -10.772 16.203 1.00 95.44 116 TYR A N 1
ATOM 897 C CA . TYR A 1 116 ? -11.305 -11.594 17.379 1.00 95.44 116 TYR A CA 1
ATOM 898 C C . TYR A 1 116 ? -12.475 -11.020 18.188 1.00 95.44 116 TYR A C 1
ATOM 900 O O . TYR A 1 116 ? -13.421 -11.736 18.524 1.00 95.44 116 TYR A O 1
ATOM 908 N N . TYR A 1 117 ? -12.479 -9.706 18.430 1.00 95.31 117 TYR A N 1
ATOM 909 C CA . TYR A 1 117 ? -13.589 -9.034 19.097 1.00 95.31 117 TYR A CA 1
ATOM 910 C C . TYR A 1 117 ? -14.911 -9.242 18.350 1.00 95.31 117 TYR A C 1
ATOM 912 O O . TYR A 1 117 ? -15.898 -9.619 18.978 1.00 95.31 117 TYR A O 1
ATOM 920 N N . ILE A 1 118 ? -14.936 -9.070 17.026 1.00 93.75 118 ILE A N 1
ATOM 921 C CA . ILE A 1 118 ? -16.129 -9.297 16.193 1.00 93.75 118 ILE A CA 1
ATOM 922 C C . ILE A 1 118 ? -16.605 -10.753 16.279 1.00 93.75 118 ILE A C 1
ATOM 924 O O . ILE A 1 118 ? -17.809 -11.002 16.401 1.00 93.75 118 ILE A O 1
ATOM 928 N N . ALA A 1 119 ? -15.678 -11.711 16.252 1.00 94.00 119 ALA A N 1
ATOM 929 C CA . ALA A 1 119 ? -15.982 -13.138 16.302 1.00 94.00 119 ALA A CA 1
ATOM 930 C C . ALA A 1 119 ? -16.658 -13.562 17.619 1.00 94.00 119 ALA A C 1
ATOM 932 O O . ALA A 1 119 ? -17.485 -14.472 17.607 1.00 94.00 119 ALA A O 1
ATOM 933 N N . THR A 1 120 ? -16.369 -12.874 18.729 1.00 95.38 120 THR A N 1
ATOM 934 C CA . THR A 1 120 ? -16.976 -13.156 20.048 1.00 95.38 120 THR A CA 1
ATOM 935 C C . THR A 1 120 ? -18.376 -12.554 20.250 1.00 95.38 120 THR A C 1
ATOM 937 O O . THR A 1 120 ? -19.003 -12.791 21.283 1.00 95.38 120 THR A O 1
ATOM 940 N N . ARG A 1 121 ? -18.903 -11.768 19.297 1.00 95.62 121 ARG A N 1
ATOM 941 C CA . ARG A 1 121 ? -20.211 -11.096 19.426 1.00 95.62 121 ARG A CA 1
ATOM 942 C C . ARG A 1 121 ? -21.369 -11.958 18.918 1.00 95.62 121 ARG A C 1
ATOM 944 O O . ARG A 1 121 ? -21.198 -12.884 18.130 1.00 95.62 121 ARG A O 1
ATOM 951 N N . SER A 1 122 ? -22.586 -11.616 19.351 1.00 96.38 122 SER A N 1
ATOM 952 C CA . SER A 1 122 ? -23.819 -12.255 18.873 1.00 96.38 122 SER A CA 1
ATOM 953 C C . SER A 1 122 ? -23.981 -12.092 17.356 1.00 96.38 122 SER A C 1
ATOM 955 O O . SER A 1 122 ? -23.476 -11.137 16.765 1.00 96.38 122 SER A O 1
ATOM 957 N N . ARG A 1 123 ? -24.722 -13.000 16.704 1.00 94.25 123 ARG A N 1
ATOM 958 C CA . ARG A 1 123 ? -24.872 -13.024 15.234 1.00 94.25 123 ARG A CA 1
ATOM 959 C C . ARG A 1 123 ? -25.340 -11.685 14.647 1.00 94.25 123 ARG A C 1
ATOM 961 O O . ARG A 1 123 ? -24.823 -11.269 13.616 1.00 94.25 123 ARG A O 1
ATOM 968 N N . ALA A 1 124 ? -26.281 -11.007 15.308 1.00 95.06 124 ALA A N 1
ATOM 969 C CA . ALA A 1 124 ? -26.785 -9.706 14.867 1.00 95.06 124 ALA A CA 1
ATOM 970 C C . ALA A 1 124 ? -25.710 -8.611 14.970 1.00 95.06 124 ALA A C 1
ATOM 972 O O . ALA A 1 124 ? -25.447 -7.919 13.990 1.00 95.06 124 ALA A O 1
ATOM 973 N N . ALA A 1 125 ? -25.037 -8.506 16.122 1.00 94.94 125 ALA A N 1
ATOM 974 C CA . ALA A 1 125 ? -23.967 -7.534 16.324 1.00 94.94 125 ALA A CA 1
ATOM 975 C C . ALA A 1 125 ? -22.793 -7.789 15.367 1.00 94.94 125 ALA A C 1
ATOM 977 O O . ALA A 1 125 ? -22.319 -6.861 14.720 1.00 94.94 125 ALA A O 1
ATOM 978 N N . ARG A 1 126 ? -22.380 -9.050 15.198 1.00 95.00 126 ARG A N 1
ATOM 979 C CA . ARG A 1 126 ? -21.326 -9.447 14.256 1.00 95.00 126 ARG A CA 1
ATOM 980 C C . ARG A 1 126 ? -21.620 -8.963 12.839 1.00 95.00 126 ARG A C 1
ATOM 982 O O . ARG A 1 126 ? -20.754 -8.361 12.218 1.00 95.00 126 ARG A O 1
ATOM 989 N N . ASN A 1 127 ? -22.837 -9.192 12.345 1.00 94.31 127 ASN A N 1
ATOM 990 C CA . ASN A 1 127 ? -23.225 -8.765 11.003 1.00 94.31 127 ASN A CA 1
ATOM 991 C C . ASN A 1 127 ? -23.160 -7.237 10.851 1.00 94.31 127 ASN A C 1
ATOM 993 O O . ASN A 1 127 ? -22.634 -6.754 9.855 1.00 94.31 127 ASN A O 1
ATOM 997 N N . VAL A 1 128 ? -23.633 -6.478 11.845 1.00 95.50 128 VAL A N 1
ATOM 998 C CA . VAL A 1 128 ? -23.568 -5.005 11.827 1.00 95.50 128 VAL A CA 1
ATOM 999 C C . VAL A 1 128 ? -22.120 -4.507 11.846 1.00 95.50 128 VAL A C 1
ATOM 1001 O O . VAL A 1 128 ? -21.767 -3.625 11.066 1.00 95.50 128 VAL A O 1
ATOM 1004 N N . LEU A 1 129 ? -21.261 -5.089 12.689 1.00 94.00 129 LEU A N 1
ATOM 1005 C CA . LEU A 1 129 ? -19.844 -4.720 12.750 1.00 94.00 129 LEU A CA 1
ATOM 1006 C C . LEU A 1 129 ? -19.129 -5.024 11.427 1.00 94.00 129 LEU A C 1
ATOM 1008 O O . LEU A 1 129 ? -18.386 -4.178 10.939 1.00 94.00 129 LEU A O 1
ATOM 1012 N N . LEU A 1 130 ? -19.393 -6.182 10.814 1.00 92.62 130 LEU A N 1
ATOM 1013 C CA . LEU A 1 130 ? -18.844 -6.519 9.497 1.00 92.62 130 LEU A CA 1
ATOM 1014 C C . LEU A 1 130 ? -19.301 -5.527 8.421 1.00 92.62 130 LEU A C 1
ATOM 1016 O O . LEU A 1 130 ? -18.485 -5.097 7.611 1.00 92.62 130 LEU A O 1
ATOM 1020 N N . VAL A 1 131 ? -20.569 -5.101 8.443 1.00 92.94 131 VAL A N 1
ATOM 1021 C CA . VAL A 1 131 ? -21.056 -4.058 7.530 1.00 92.94 131 VAL A CA 1
ATOM 1022 C C . VAL A 1 131 ? -20.270 -2.762 7.728 1.00 92.94 131 VAL A C 1
ATOM 1024 O O . VAL A 1 131 ? -19.768 -2.231 6.743 1.00 92.94 131 VAL A O 1
ATOM 1027 N N . PHE A 1 132 ? -20.073 -2.288 8.965 1.00 91.75 132 PHE A N 1
ATOM 1028 C CA . PHE A 1 132 ? -19.285 -1.072 9.221 1.00 91.75 132 PHE A CA 1
ATOM 1029 C C . PHE A 1 132 ? -17.854 -1.148 8.672 1.00 91.75 132 PHE A C 1
ATOM 1031 O O . PHE A 1 132 ? -17.355 -0.165 8.125 1.00 91.75 132 PHE A O 1
ATOM 1038 N N . VAL A 1 133 ? -17.217 -2.316 8.760 1.00 89.94 133 VAL A N 1
ATOM 1039 C CA . VAL A 1 133 ? -15.869 -2.556 8.215 1.00 89.94 133 VAL A CA 1
ATOM 1040 C C . VAL A 1 133 ? -15.864 -2.550 6.687 1.00 89.94 133 VAL A C 1
ATOM 1042 O O . VAL A 1 133 ? -14.906 -2.081 6.073 1.00 89.94 133 VAL A O 1
ATOM 1045 N N . MET A 1 134 ? -16.941 -3.030 6.063 1.00 89.06 134 MET A N 1
ATOM 1046 C CA . MET A 1 134 ? -17.078 -3.083 4.608 1.00 89.06 134 MET A CA 1
ATOM 1047 C C . MET A 1 134 ? -17.581 -1.777 3.975 1.00 89.06 134 MET A C 1
ATOM 1049 O O . MET A 1 134 ? -17.351 -1.573 2.785 1.00 89.06 134 MET A O 1
ATOM 1053 N N . ILE A 1 135 ? -18.209 -0.863 4.722 1.00 90.19 135 ILE A N 1
ATOM 1054 C CA . ILE A 1 135 ? -18.632 0.457 4.209 1.00 90.19 135 ILE A CA 1
ATOM 1055 C C . ILE A 1 135 ? -17.516 1.189 3.437 1.00 90.19 135 ILE A C 1
ATOM 1057 O O . ILE A 1 135 ? -17.767 1.603 2.302 1.00 90.19 135 ILE A O 1
ATOM 1061 N N . PRO A 1 136 ? -16.280 1.346 3.959 1.00 83.38 136 PRO A N 1
ATOM 1062 C CA . PRO A 1 136 ? -15.227 2.048 3.225 1.00 83.38 136 PRO A CA 1
ATOM 1063 C C . PRO A 1 136 ? -14.814 1.335 1.930 1.00 83.38 136 PRO A C 1
ATOM 1065 O O . PRO A 1 136 ? -14.327 1.999 1.012 1.00 83.38 136 PRO A O 1
ATOM 1068 N N . PHE A 1 137 ? -15.028 0.018 1.823 1.00 81.31 137 PHE A N 1
ATOM 1069 C CA . PHE A 1 137 ? -14.745 -0.749 0.608 1.00 81.31 137 PHE A CA 1
ATOM 1070 C C . PHE A 1 137 ? -15.715 -0.418 -0.535 1.00 81.31 137 PHE A C 1
ATOM 1072 O O . PHE A 1 137 ? -15.315 -0.424 -1.694 1.00 81.31 137 PHE A O 1
ATOM 1079 N N . TRP A 1 138 ? -16.959 -0.051 -0.222 1.00 84.50 138 TRP A N 1
ATOM 1080 C CA . TRP A 1 138 ? -17.961 0.326 -1.227 1.00 84.50 138 TRP A CA 1
ATOM 1081 C C . TRP A 1 138 ? -17.731 1.726 -1.818 1.00 84.50 138 TRP A C 1
ATOM 1083 O O . TRP A 1 138 ? -18.420 2.125 -2.756 1.00 84.50 138 TRP A O 1
ATOM 1093 N N . SER A 1 139 ? -16.764 2.484 -1.293 1.00 86.44 139 SER A N 1
ATOM 1094 C CA . SER A 1 139 ? -16.427 3.818 -1.793 1.00 86.44 139 SER A CA 1
ATOM 1095 C C . SER A 1 139 ? -15.254 3.795 -2.778 1.00 86.44 139 SER A C 1
ATOM 1097 O O . SER A 1 139 ? -14.354 2.958 -2.699 1.00 86.44 139 SER A O 1
ATOM 1099 N N . ASN A 1 140 ? -15.246 4.748 -3.716 1.00 89.44 140 ASN A N 1
ATOM 1100 C CA . ASN A 1 140 ? -14.192 4.856 -4.721 1.00 89.44 140 ASN A CA 1
ATOM 1101 C C . ASN A 1 140 ? -12.835 5.159 -4.058 1.00 89.44 140 ASN A C 1
ATOM 1103 O O . ASN A 1 140 ? -12.702 6.128 -3.304 1.00 89.44 140 ASN A O 1
ATOM 1107 N N . PHE A 1 141 ? -11.818 4.356 -4.387 1.00 87.19 141 PHE A N 1
ATOM 1108 C CA . PHE A 1 141 ? -10.461 4.504 -3.859 1.00 87.19 141 PHE A CA 1
ATOM 1109 C C . PHE A 1 141 ? -9.898 5.920 -4.053 1.00 87.19 141 PHE A C 1
ATOM 1111 O O . PHE A 1 141 ? -9.339 6.478 -3.113 1.00 87.19 141 PHE A O 1
ATOM 1118 N N . LEU A 1 142 ? -10.123 6.550 -5.212 1.00 90.81 142 LEU A N 1
ATOM 1119 C CA . LEU A 1 142 ? -9.655 7.912 -5.484 1.00 90.81 142 LEU A CA 1
ATOM 1120 C C . LEU A 1 142 ? -10.287 8.933 -4.537 1.00 90.81 142 LEU A C 1
ATOM 1122 O O . LEU A 1 142 ? -9.582 9.787 -4.006 1.00 90.81 142 LEU A O 1
ATOM 1126 N N . ILE A 1 143 ? -11.595 8.827 -4.279 1.00 92.81 143 ILE A N 1
ATOM 1127 C CA . 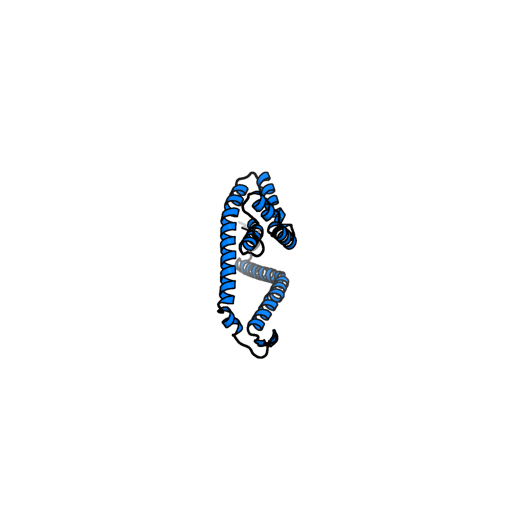ILE A 1 143 ? -12.299 9.729 -3.354 1.00 92.81 143 ILE A CA 1
ATOM 1128 C C . ILE A 1 143 ? -11.704 9.599 -1.949 1.00 92.81 143 ILE A C 1
ATOM 1130 O O . ILE A 1 143 ? -11.385 10.608 -1.320 1.00 92.81 143 ILE A O 1
ATOM 1134 N N . ARG A 1 144 ? -11.476 8.365 -1.483 1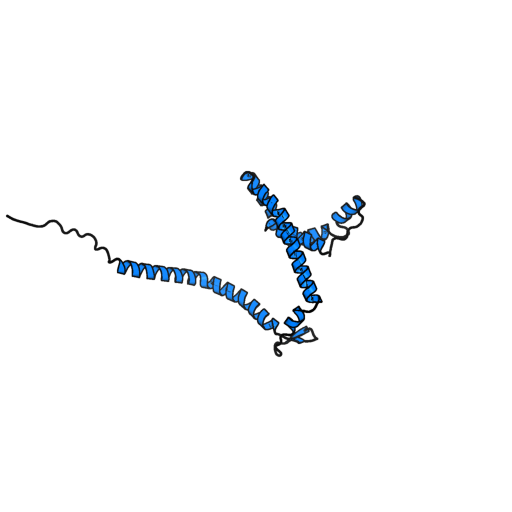.00 91.19 144 ARG A N 1
ATOM 1135 C CA . ARG A 1 144 ? -10.820 8.096 -0.194 1.00 91.19 144 ARG A CA 1
ATOM 1136 C C . ARG A 1 144 ? -9.417 8.706 -0.137 1.00 91.19 144 ARG A C 1
ATOM 1138 O O . ARG A 1 144 ? -9.062 9.327 0.863 1.00 91.19 144 ARG A O 1
ATOM 1145 N N . THR A 1 145 ? -8.623 8.567 -1.200 1.00 91.62 145 THR A N 1
ATOM 1146 C CA . THR A 1 145 ? -7.277 9.155 -1.278 1.00 91.62 145 THR A CA 1
ATOM 1147 C C . THR A 1 145 ? -7.319 10.683 -1.245 1.00 91.62 145 THR A C 1
ATOM 1149 O O . THR A 1 145 ? -6.509 11.290 -0.546 1.00 91.62 145 THR A O 1
ATOM 1152 N N . TYR A 1 146 ? -8.264 11.325 -1.939 1.00 92.88 146 TYR A N 1
ATOM 1153 C CA . TYR A 1 146 ? -8.429 12.781 -1.877 1.00 92.88 146 TYR A CA 1
ATOM 1154 C C . TYR A 1 146 ? -8.883 13.260 -0.498 1.00 92.88 146 TYR A C 1
ATOM 1156 O O . TYR A 1 146 ? -8.366 14.268 -0.019 1.00 92.88 146 TYR A O 1
ATOM 1164 N N . ALA A 1 147 ? -9.775 12.521 0.167 1.00 93.50 147 ALA A N 1
ATOM 1165 C CA . ALA A 1 147 ? -10.184 12.819 1.536 1.00 93.50 147 ALA A CA 1
ATOM 1166 C C . ALA A 1 147 ? -8.986 12.771 2.501 1.00 93.50 147 ALA A C 1
ATOM 1168 O O . ALA A 1 147 ? -8.780 13.709 3.266 1.00 93.50 147 ALA A O 1
ATOM 1169 N N . TRP A 1 148 ? -8.133 11.745 2.406 1.00 93.75 148 TRP A N 1
ATOM 1170 C CA . TRP A 1 148 ? -6.893 11.680 3.190 1.00 93.75 148 TRP A CA 1
ATOM 1171 C C . TRP A 1 148 ? -5.891 12.772 2.821 1.00 93.75 148 TRP A C 1
ATOM 1173 O O . TRP A 1 148 ? -5.256 13.335 3.709 1.00 93.75 148 TRP A O 1
ATOM 1183 N N . ARG A 1 149 ? -5.759 13.114 1.532 1.00 92.62 149 ARG A N 1
ATOM 1184 C CA . ARG A 1 149 ? -4.907 14.225 1.084 1.00 92.62 149 ARG A CA 1
ATOM 1185 C C . ARG A 1 149 ? -5.355 15.554 1.689 1.00 92.62 149 ARG A C 1
ATOM 1187 O O . ARG A 1 149 ? -4.504 16.331 2.106 1.00 92.62 149 ARG A O 1
ATOM 1194 N N . PHE A 1 150 ? -6.661 15.806 1.722 1.00 93.06 150 PHE A N 1
ATOM 1195 C CA . PHE A 1 150 ? -7.240 16.979 2.370 1.00 93.06 150 PHE A CA 1
ATOM 1196 C C . PHE A 1 150 ? -6.984 16.951 3.881 1.00 93.06 150 PHE A C 1
ATOM 1198 O O . PHE A 1 150 ? -6.502 17.931 4.441 1.00 93.06 150 PHE A O 1
ATOM 1205 N N . LEU A 1 151 ? -7.230 15.808 4.529 1.00 93.25 151 LEU A N 1
ATOM 1206 C CA . LEU A 1 151 ? -7.109 15.668 5.978 1.00 93.25 151 LEU A CA 1
ATOM 1207 C C . LEU A 1 151 ? -5.669 15.854 6.484 1.00 93.25 151 LEU A C 1
ATOM 1209 O O . LEU A 1 151 ? -5.457 16.503 7.506 1.00 93.25 151 LEU A O 1
ATOM 1213 N N . LEU A 1 152 ? -4.695 15.299 5.754 1.00 92.75 152 LEU A N 1
ATOM 1214 C CA . LEU A 1 152 ? -3.259 15.341 6.065 1.00 92.75 152 LEU A CA 1
ATOM 1215 C C . LEU A 1 152 ? -2.541 16.571 5.491 1.00 92.75 152 LEU A C 1
ATOM 1217 O O . LEU A 1 152 ? -1.333 16.720 5.700 1.00 92.75 152 LEU A O 1
ATOM 1221 N N . GLY A 1 153 ? -3.247 17.400 4.718 1.00 91.25 153 GLY A N 1
ATOM 1222 C CA . GLY A 1 153 ? -2.703 18.616 4.126 1.00 91.25 153 GLY A CA 1
ATOM 1223 C C . GLY A 1 153 ? -2.238 19.612 5.186 1.00 91.25 153 GLY A C 1
ATOM 1224 O O . GLY A 1 153 ? -2.682 19.569 6.330 1.00 91.25 153 GLY A O 1
ATOM 1225 N N . SER A 1 154 ? -1.350 20.527 4.793 1.00 85.75 154 SER A N 1
ATOM 1226 C CA . SER A 1 154 ? -0.773 21.531 5.699 1.00 85.75 154 SER A CA 1
ATOM 1227 C C . SER A 1 154 ? -1.819 22.445 6.347 1.00 85.75 154 SER A C 1
ATOM 1229 O O . SER A 1 154 ? -1.619 22.860 7.478 1.00 85.75 154 SER A O 1
ATOM 1231 N N . ASP A 1 155 ? -2.935 22.697 5.658 1.00 86.00 155 ASP A N 1
ATOM 1232 C CA . ASP A 1 155 ? -4.080 23.477 6.159 1.00 86.00 155 ASP A CA 1
ATOM 1233 C C . ASP A 1 155 ? -5.267 22.571 6.549 1.00 86.00 155 ASP A C 1
ATOM 1235 O O . ASP A 1 155 ? -6.400 23.017 6.748 1.00 86.00 155 ASP A O 1
ATOM 1239 N N . GLY A 1 156 ? -5.030 21.259 6.607 1.00 89.25 156 GLY A N 1
ATOM 1240 C CA . GLY A 1 156 ? -6.051 20.261 6.883 1.00 89.25 156 GLY A CA 1
ATOM 1241 C C . GLY A 1 156 ? -6.481 20.247 8.355 1.00 89.25 156 GLY A C 1
ATOM 1242 O O . GLY A 1 156 ? -5.770 20.758 9.225 1.00 89.25 156 GLY A O 1
ATOM 1243 N N . PRO A 1 157 ? -7.615 19.598 8.674 1.00 91.56 157 PRO A N 1
ATOM 1244 C CA . PRO A 1 157 ? -8.100 19.465 10.047 1.00 91.56 157 PRO A CA 1
ATOM 1245 C C . PRO A 1 157 ? -7.078 18.881 11.032 1.00 91.56 157 PRO A C 1
ATOM 1247 O O . PRO A 1 157 ? -7.073 19.271 12.195 1.00 91.56 157 PRO A O 1
ATOM 1250 N N . ILE A 1 158 ? -6.195 17.973 10.591 1.00 90.31 158 ILE A N 1
ATOM 1251 C CA . ILE A 1 158 ? -5.157 17.393 11.462 1.00 90.31 158 ILE A CA 1
ATOM 1252 C C . ILE A 1 158 ? -4.105 18.440 11.842 1.00 90.31 158 ILE A C 1
ATOM 1254 O O . ILE A 1 158 ? -3.712 18.504 13.005 1.00 90.31 158 ILE A O 1
ATOM 1258 N N . ALA A 1 159 ? -3.666 19.266 10.889 1.00 90.25 159 ALA A N 1
ATOM 1259 C CA . ALA A 1 159 ? -2.695 20.326 11.151 1.00 90.25 159 ALA A CA 1
ATOM 1260 C C . ALA A 1 159 ? -3.292 21.430 12.041 1.00 90.25 159 ALA A C 1
ATOM 1262 O O . ALA A 1 159 ? -2.646 21.886 12.981 1.00 90.25 159 ALA A O 1
ATOM 1263 N N . GLN A 1 160 ? -4.560 21.792 11.815 1.00 89.81 160 GLN A N 1
ATOM 1264 C CA . GLN A 1 160 ? -5.281 22.742 12.671 1.00 89.81 160 GLN A CA 1
ATOM 1265 C C . GLN A 1 160 ? -5.449 22.205 14.103 1.00 89.81 160 GLN A C 1
ATOM 1267 O O . GLN A 1 160 ? -5.251 22.933 15.074 1.00 89.81 160 GLN A O 1
ATOM 1272 N N . ALA A 1 161 ? -5.767 20.914 14.254 1.00 90.31 161 ALA A N 1
ATOM 1273 C CA . ALA A 1 161 ? -5.856 20.278 15.565 1.00 90.31 161 ALA A CA 1
ATOM 1274 C C . ALA A 1 161 ? -4.494 20.225 16.282 1.00 90.31 161 ALA A C 1
ATOM 1276 O O . ALA A 1 161 ? -4.441 20.441 17.492 1.00 90.31 161 ALA A O 1
ATOM 1277 N N . SER A 1 162 ? -3.390 19.969 15.568 1.00 89.62 162 SER A N 1
ATOM 1278 C CA . SER A 1 162 ? -2.053 19.966 16.178 1.00 89.62 162 SER A CA 1
ATOM 1279 C C . SER A 1 162 ? -1.621 21.360 16.635 1.00 89.62 162 SER A C 1
ATOM 1281 O O . SER A 1 162 ? -1.021 21.496 17.702 1.00 89.62 162 SER A O 1
ATOM 1283 N N . GLU A 1 163 ? -1.966 22.394 15.868 1.00 90.38 163 GLU A N 1
ATOM 1284 C CA . GLU A 1 163 ? -1.726 23.790 16.235 1.00 90.38 163 GLU A CA 1
ATOM 1285 C C . GLU A 1 163 ? -2.541 24.200 17.468 1.00 90.38 163 GLU A C 1
ATOM 1287 O O . GLU A 1 163 ? -1.975 24.747 18.415 1.00 90.38 163 GLU A O 1
ATOM 1292 N N . ALA A 1 164 ? -3.827 23.839 17.523 1.00 89.75 164 ALA A N 1
ATOM 1293 C CA . ALA A 1 164 ? -4.684 24.093 18.683 1.00 89.75 164 ALA A CA 1
ATOM 1294 C C . ALA A 1 164 ? -4.178 23.416 19.974 1.00 89.75 164 ALA A C 1
ATOM 1296 O O . ALA A 1 164 ? -4.389 23.931 21.070 1.00 89.75 164 ALA A O 1
ATOM 1297 N N . LEU A 1 165 ? -3.488 22.279 19.850 1.00 90.94 165 LEU A N 1
ATOM 1298 C CA . LEU A 1 165 ? -2.860 21.559 20.964 1.00 90.94 165 LEU A CA 1
ATOM 1299 C C . LEU A 1 165 ? -1.465 22.099 21.337 1.00 90.94 165 LEU A C 1
ATOM 1301 O O . LEU A 1 165 ? -0.834 21.566 22.249 1.00 90.94 165 LEU A O 1
ATOM 1305 N N . GLY A 1 166 ? -0.960 23.125 20.644 1.00 88.19 166 GLY A N 1
ATOM 1306 C CA . GLY A 1 166 ? 0.362 23.710 20.893 1.00 88.19 166 GLY A CA 1
ATOM 1307 C C . GLY A 1 166 ? 1.540 22.878 20.369 1.00 88.19 166 GLY A C 1
ATOM 1308 O O . GLY A 1 166 ? 2.685 23.169 20.703 1.00 88.19 166 GLY A O 1
ATOM 1309 N N . LEU A 1 167 ? 1.287 21.859 19.537 1.00 84.38 167 LEU A N 1
ATOM 1310 C CA . LEU A 1 167 ? 2.320 20.9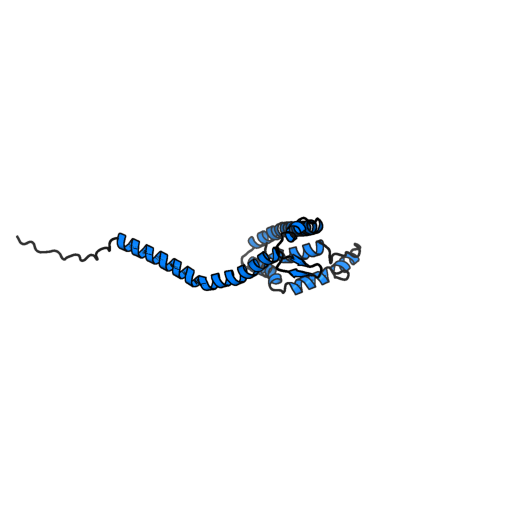95 18.940 1.00 84.38 167 LEU A CA 1
ATOM 1311 C C . LEU A 1 167 ? 2.946 21.603 17.667 1.00 84.38 167 LEU A C 1
ATOM 1313 O O . LEU A 1 167 ? 3.911 21.058 17.131 1.00 84.38 167 LEU A O 1
ATOM 1317 N N . GLY A 1 168 ? 2.403 22.728 17.187 1.00 82.56 168 GLY A N 1
ATOM 1318 C CA . GLY A 1 168 ? 2.825 23.415 15.965 1.00 82.56 168 GLY A CA 1
ATOM 1319 C C . GLY A 1 168 ? 2.279 22.785 14.676 1.00 82.56 168 GLY A C 1
ATOM 1320 O O . GLY A 1 168 ? 1.502 21.826 14.698 1.00 82.56 168 GLY A O 1
ATOM 1321 N N . THR A 1 169 ? 2.674 23.343 13.528 1.00 77.50 169 THR A N 1
ATOM 1322 C CA . THR A 1 169 ? 2.219 22.889 12.203 1.00 77.50 169 THR A CA 1
ATOM 1323 C C . THR A 1 169 ? 2.938 21.604 11.783 1.00 77.50 169 THR A C 1
ATOM 1325 O O . THR A 1 169 ? 4.092 21.632 11.340 1.00 77.50 169 THR A O 1
ATOM 1328 N N . ILE A 1 170 ? 2.251 20.463 11.872 1.00 81.62 170 ILE A N 1
ATOM 1329 C CA . ILE A 1 170 ? 2.793 19.168 11.445 1.00 81.62 170 ILE A CA 1
ATOM 1330 C C . ILE A 1 170 ? 2.530 18.969 9.947 1.00 81.62 170 ILE A C 1
ATOM 1332 O O . ILE A 1 170 ? 1.387 18.912 9.499 1.00 81.62 170 ILE A O 1
ATOM 1336 N N . ARG A 1 171 ? 3.595 18.798 9.154 1.00 85.25 171 ARG A N 1
ATOM 1337 C CA . ARG A 1 171 ? 3.491 18.472 7.720 1.00 85.25 171 ARG A CA 1
ATOM 1338 C C . ARG A 1 171 ? 3.575 16.964 7.517 1.00 85.25 171 ARG A C 1
ATOM 1340 O O . ARG A 1 171 ? 4.666 16.404 7.449 1.00 85.25 171 ARG A O 1
ATOM 1347 N N . VAL A 1 172 ? 2.420 16.306 7.421 1.00 88.69 172 VAL A N 1
ATOM 1348 C CA . VAL A 1 172 ? 2.352 14.849 7.203 1.00 88.69 172 VAL A CA 1
ATOM 1349 C C . VAL A 1 172 ? 2.229 14.504 5.719 1.00 88.69 172 VAL A C 1
ATOM 1351 O O . VAL A 1 172 ? 2.774 13.490 5.279 1.00 88.69 172 VAL A O 1
ATOM 1354 N N . LEU A 1 173 ? 1.554 15.332 4.917 1.00 90.12 173 LEU A N 1
ATOM 1355 C CA . LEU A 1 173 ? 1.391 15.079 3.484 1.00 90.12 173 LEU A CA 1
ATOM 1356 C C . LEU A 1 173 ? 2.744 14.992 2.753 1.00 90.12 173 LEU A C 1
ATOM 1358 O O . LEU A 1 173 ? 3.683 15.713 3.074 1.00 90.12 173 LEU A O 1
ATOM 1362 N N . PHE A 1 174 ? 2.834 14.104 1.756 1.00 89.62 174 PHE A N 1
ATOM 1363 C CA . PHE A 1 174 ? 4.056 13.797 0.988 1.00 89.62 174 PHE A CA 1
ATOM 1364 C C . PHE A 1 174 ? 5.194 13.125 1.780 1.00 89.62 174 PHE A C 1
ATOM 1366 O O . PHE A 1 174 ? 6.310 12.999 1.277 1.00 89.62 174 PHE A O 1
ATOM 1373 N N . THR A 1 175 ? 4.918 12.618 2.984 1.00 92.25 175 THR A N 1
ATOM 1374 C CA . THR A 1 175 ? 5.876 11.825 3.772 1.00 92.25 175 THR A CA 1
ATOM 1375 C C . THR A 1 175 ? 5.589 10.316 3.673 1.00 92.25 175 THR A C 1
ATOM 1377 O O . THR A 1 175 ? 4.467 9.921 3.336 1.00 92.25 175 THR A O 1
ATOM 1380 N N . PRO A 1 176 ? 6.557 9.435 4.013 1.00 89.69 176 PRO A N 1
ATOM 1381 C CA . PRO A 1 176 ? 6.295 8.000 4.174 1.00 89.69 176 PRO A CA 1
ATOM 1382 C C . PRO A 1 176 ? 5.163 7.693 5.164 1.00 89.69 176 PRO A C 1
ATOM 1384 O O . PRO A 1 176 ? 4.468 6.696 4.998 1.00 89.69 176 PRO A O 1
ATOM 1387 N N . VAL A 1 177 ? 4.958 8.553 6.167 1.00 90.88 177 VAL A N 1
ATOM 1388 C CA . VAL A 1 177 ? 3.907 8.389 7.180 1.00 90.88 177 VAL A CA 1
ATOM 1389 C C . VAL A 1 177 ? 2.525 8.536 6.549 1.00 90.88 177 VAL A C 1
ATOM 1391 O O . VAL A 1 177 ? 1.666 7.692 6.779 1.00 90.88 177 VAL A O 1
ATOM 1394 N N . ALA A 1 178 ? 2.319 9.538 5.686 1.00 93.19 178 ALA A N 1
ATOM 1395 C CA . ALA A 1 178 ? 1.062 9.674 4.944 1.00 93.19 178 ALA A CA 1
ATOM 1396 C C . ALA A 1 178 ? 0.781 8.454 4.055 1.00 93.19 178 ALA A C 1
ATOM 1398 O O . ALA A 1 178 ? -0.360 7.999 3.973 1.00 93.19 178 ALA A O 1
ATOM 1399 N N . VAL A 1 179 ? 1.822 7.904 3.418 1.00 93.31 179 VAL A N 1
ATOM 1400 C CA . VAL A 1 179 ? 1.702 6.678 2.616 1.00 93.31 179 VAL A CA 1
ATOM 1401 C C . VAL A 1 179 ? 1.288 5.501 3.500 1.00 93.31 179 VAL A C 1
ATOM 1403 O O . VAL A 1 179 ? 0.325 4.816 3.170 1.00 93.31 179 VAL A O 1
ATOM 1406 N N . ALA A 1 180 ? 1.951 5.301 4.643 1.00 93.31 180 ALA A N 1
ATOM 1407 C CA . ALA A 1 180 ? 1.609 4.240 5.587 1.00 93.31 180 ALA A CA 1
ATOM 1408 C C . ALA A 1 180 ? 0.166 4.370 6.104 1.00 93.31 180 ALA A C 1
ATOM 1410 O O . ALA A 1 180 ? -0.567 3.391 6.072 1.00 93.31 180 ALA A O 1
ATOM 1411 N N . ILE A 1 181 ? -0.284 5.570 6.494 1.00 93.38 181 ILE A N 1
ATOM 1412 C CA . ILE A 1 181 ? -1.672 5.815 6.933 1.00 93.38 181 ILE A CA 1
ATOM 1413 C C . ILE A 1 181 ? -2.670 5.420 5.838 1.00 93.38 181 ILE A C 1
ATOM 1415 O O . ILE A 1 181 ? -3.633 4.700 6.107 1.00 93.38 181 ILE A O 1
ATOM 1419 N N . GLY A 1 182 ? -2.426 5.855 4.597 1.00 92.56 182 GLY A N 1
ATOM 1420 C CA . GLY A 1 182 ? -3.288 5.528 3.463 1.00 92.56 182 GLY A CA 1
ATOM 1421 C C . GLY A 1 182 ? -3.345 4.026 3.177 1.00 92.56 182 GLY A C 1
ATOM 1422 O O . GLY A 1 182 ? -4.430 3.488 2.954 1.00 92.56 182 GLY A O 1
ATOM 1423 N N . LEU A 1 183 ? -2.197 3.343 3.228 1.00 93.69 183 LEU A N 1
ATOM 1424 C CA . LEU A 1 183 ? -2.112 1.895 3.031 1.00 93.69 183 LEU A CA 1
ATOM 1425 C C . LEU A 1 183 ? -2.781 1.123 4.176 1.00 93.69 183 LEU A C 1
ATOM 1427 O O . LEU A 1 183 ? -3.562 0.219 3.897 1.00 93.69 183 LEU A O 1
ATOM 1431 N N . ILE A 1 184 ? -2.547 1.500 5.438 1.00 93.81 184 ILE A N 1
ATOM 1432 C CA . ILE A 1 184 ? -3.183 0.871 6.606 1.00 93.81 184 ILE A CA 1
ATOM 1433 C C . ILE A 1 184 ? -4.700 0.991 6.480 1.00 93.81 184 ILE A C 1
ATOM 1435 O O . ILE A 1 184 ? -5.401 -0.012 6.487 1.00 93.81 184 ILE A O 1
ATOM 1439 N N . TYR A 1 185 ? -5.224 2.196 6.260 1.00 91.50 185 TYR A N 1
ATOM 1440 C CA . TYR A 1 185 ? -6.661 2.395 6.061 1.00 91.50 185 TYR A CA 1
ATOM 1441 C C . TYR A 1 185 ? -7.216 1.632 4.841 1.00 91.50 185 TYR A C 1
ATOM 1443 O O . TYR A 1 185 ? -8.367 1.187 4.845 1.00 91.50 185 TYR A O 1
ATOM 1451 N N . GLY A 1 186 ? -6.419 1.493 3.780 1.00 90.00 186 GLY A N 1
ATOM 1452 C CA . GLY A 1 186 ? -6.782 0.759 2.570 1.00 90.00 186 GLY A CA 1
ATOM 1453 C C . GLY A 1 186 ? -6.894 -0.750 2.788 1.00 90.00 186 GLY A C 1
ATOM 1454 O O . GLY A 1 186 ? -7.862 -1.352 2.325 1.00 90.00 186 GLY A O 1
ATOM 1455 N N . PHE A 1 187 ? -5.926 -1.331 3.496 1.00 91.00 187 PHE A N 1
ATOM 1456 C CA . PHE A 1 187 ? -5.753 -2.778 3.625 1.00 91.00 187 PHE A CA 1
ATOM 1457 C C . PHE A 1 187 ? -6.290 -3.377 4.925 1.00 91.00 187 PHE A C 1
ATOM 1459 O O . PHE A 1 187 ? -6.519 -4.580 4.962 1.00 91.00 187 PHE A O 1
ATOM 1466 N N . LEU A 1 188 ? -6.539 -2.574 5.962 1.00 90.50 18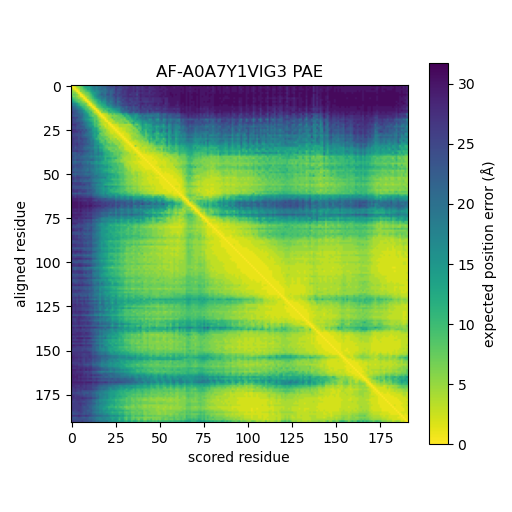8 LEU A N 1
ATOM 1467 C CA . LEU A 1 188 ? -7.047 -3.056 7.252 1.00 90.50 188 LEU A CA 1
ATOM 1468 C C . LEU A 1 188 ? -8.335 -3.896 7.140 1.00 90.50 188 LEU A C 1
ATOM 1470 O O . LEU A 1 188 ? -8.407 -4.897 7.838 1.00 90.50 188 LEU A O 1
ATOM 1474 N N . PRO A 1 189 ? -9.314 -3.595 6.257 1.00 87.62 189 PRO A N 1
ATOM 1475 C CA . PRO A 1 189 ? -10.494 -4.452 6.087 1.00 87.62 189 PRO A CA 1
ATOM 1476 C C . PRO A 1 189 ? -10.225 -5.832 5.460 1.00 87.62 189 PRO A C 1
ATOM 1478 O O . PRO A 1 189 ? -11.120 -6.672 5.468 1.00 87.62 189 PRO A O 1
ATOM 1481 N N . PHE A 1 190 ? -9.050 -6.041 4.854 1.00 85.44 190 PHE A N 1
ATOM 1482 C CA . PHE A 1 190 ? -8.686 -7.274 4.142 1.00 85.44 190 PHE A CA 1
ATOM 1483 C C . PHE A 1 190 ? -7.734 -8.188 4.924 1.00 85.44 190 PHE A C 1
ATOM 1485 O O . PHE A 1 190 ? -7.519 -9.319 4.489 1.00 85.44 190 PHE A O 1
ATOM 1492 N N . MET A 1 191 ? -7.138 -7.689 6.011 1.00 88.06 191 MET A N 1
ATOM 1493 C CA . MET A 1 191 ? -6.279 -8.457 6.923 1.00 88.06 191 MET A CA 1
ATOM 1494 C C . MET A 1 191 ? -7.119 -9.111 8.014 1.00 88.06 191 MET A C 1
ATOM 1496 O O . MET A 1 191 ? -6.825 -10.281 8.337 1.00 88.06 191 MET A O 1
#

Nearest PDB structures (foldseek):
  8zx1-assembly1_B  TM=8.096E-01  e=2.370E-08  Escherichia coli
  8ja7-assembly1_A  TM=8.184E-01  e=2.072E-03  Mycobacterium tuberculosis H37Rv
  7cad-assembly1_A  TM=7.329E-01  e=6.274E-04  Mycolicibacterium smegmatis MC2 155
  4tqv-assembly4_M  TM=7.546E-01  e=5.150E-03  Sphingomonas sp.
  3puy-assembly1_F  TM=6.423E-01  e=3.469E-01  Escherichia coli K-12

Radius of gyration: 32.97 Å; Cα contacts (8 Å, |Δi|>4): 100; chains: 1; bounding box: 65×115×54 Å

Foldseek 3Di:
DDDDDDDPPPPPPPDPVVVVVVVVVVVVVVVVVVVCVVCVVVVCVCCCVPVVVVVVVVQQLQWDQDPVRDTHSPHGHNVSVVCCPPPVNVVVVVLVVVLVVVLVVVLCVVLVVVVVVLVPDDPVSSVVVLVVLCVVVPDDLVVVLVVLCQQQDQPHPVQVVCVVVVVHRDRPPPDSNSVSVSSNSVCSSVD

Mean predicted aligned error: 11.43 Å

Sequence (191 aa):
MTSTIAPEDHSPEEAPAVAQEGLEARAAVAERRRGFLLGLPAMVYLTLLFVLPFFIVGVYSFATRSATGSTRLSDWNIDSYVKLFDPLVVGIVWRSFWIASLTTVICLVVAYPFAYYIATRSRAARNVLLVFVMIPFWSNFLIRTYAWRFLLGSDGPIAQASEALGLGTIRVLFTPVAVAIGLIYGFLPFM

Secondary structure (DSSP, 8-state):
----------------HHHHHHHHHHHHHHHHHHHHHHHHHHHHHHHHHHHHHHHHHHHHHTPEEPTTS-EESSS--SHHHHGGGSHHHHHHHHHHHHHHHHHHHHHHHHHHHHHHHHHTS-HHHHHHHHHHHHGGGGS-HHHHHHHHHHHTSTTSHHHHHHHHTTS-----TTSHHHHHHHHHHHHGGG-

pLDDT: mean 85.32, std 12.68, range [43.34, 97.0]